Protein AF-A0A8T3MAC8-F1 (afdb_monomer_lite)

Sequence (203 aa):
RTYADIDFAAYRRDAAGIGRLLVERGYVDDREVYIRSEGARSIFDHPARQMHLDVFYDRLEFCHVIPLTGRLEADRPTIPIAELLLSKLQIVRINEKDVVDVVLLLLDHELGSGDADTVDVGRIARLCGEDWGLWRTLTQNLDKVRALAAGYPQLTAEQRAAVDVAATALKVRIDAEPKSMGWRMRDRVGDRRQWWTDVEEVR

Foldseek 3Di:
DQQLEDEAEDALVCVVVVVVVLVVVQWDWPVVVCVVVVNQWIWTARVVRNHIYIYGHQWDAAQDTGGCNVQPVQDPPGGFLQRVLLNLLSDQPHDPVSLVVNLCSLQQADDDPGRPRHNHLVSQLVVLLEAQLSLVSNLVVLVVSLVVLVVDPPDDPVSSVSSNVSSVVSNVSSVPRHHDPVNVVVVVCPPVDRRTDHGDPDD

Structure (mmCIF, N/CA/C/O backbone):
data_AF-A0A8T3MAC8-F1
#
_entry.id   AF-A0A8T3MAC8-F1
#
loop_
_atom_site.group_PDB
_atom_site.id
_atom_site.type_symbol
_atom_site.label_atom_id
_atom_site.label_alt_id
_atom_site.label_comp_id
_atom_site.label_asym_id
_atom_site.label_entity_id
_atom_site.label_seq_id
_atom_site.pdbx_PDB_ins_code
_atom_site.Cartn_x
_atom_site.Cartn_y
_atom_site.Cartn_z
_atom_site.occupancy
_atom_site.B_iso_or_equiv
_atom_site.auth_seq_id
_atom_site.auth_comp_id
_atom_site.auth_asym_id
_atom_site.auth_atom_id
_atom_site.pdbx_PDB_model_num
ATOM 1 N N . ARG A 1 1 ? 1.720 21.242 -12.527 1.00 44.19 1 ARG A N 1
ATOM 2 C CA . ARG A 1 1 ? 2.100 20.090 -11.679 1.00 44.19 1 ARG A CA 1
ATOM 3 C C . ARG A 1 1 ? 3.194 19.358 -12.439 1.00 44.19 1 ARG A C 1
ATOM 5 O O . ARG A 1 1 ? 2.954 19.030 -13.593 1.00 44.19 1 ARG A O 1
ATOM 12 N N . THR A 1 2 ? 4.390 19.231 -11.877 1.00 44.34 2 THR A N 1
ATOM 13 C CA . THR A 1 2 ? 5.487 18.478 -12.503 1.00 44.34 2 THR A CA 1
ATOM 14 C C . THR A 1 2 ? 5.326 17.035 -12.043 1.00 44.34 2 THR A C 1
ATOM 16 O O . THR A 1 2 ? 5.438 16.778 -10.849 1.00 44.34 2 THR A O 1
ATOM 19 N N . TYR A 1 3 ? 4.945 16.130 -12.942 1.00 56.03 3 TYR A N 1
ATOM 20 C CA . TYR A 1 3 ? 4.908 14.697 -12.648 1.00 56.03 3 TYR A CA 1
ATOM 21 C C . TYR A 1 3 ? 6.298 14.153 -12.979 1.00 56.03 3 TYR A C 1
ATOM 23 O O . TYR A 1 3 ? 6.599 13.948 -14.151 1.00 56.03 3 TYR A O 1
ATOM 31 N N . ALA A 1 4 ? 7.166 14.083 -11.968 1.00 70.06 4 ALA A N 1
ATOM 32 C CA . ALA A 1 4 ? 8.533 13.588 -12.131 1.00 70.06 4 ALA A CA 1
ATOM 33 C C . ALA A 1 4 ? 8.564 12.052 -12.162 1.00 70.06 4 ALA A C 1
ATOM 35 O O . ALA A 1 4 ? 9.235 11.494 -13.022 1.00 70.06 4 ALA A O 1
ATOM 36 N N . ASP A 1 5 ? 7.738 11.414 -11.327 1.00 87.25 5 ASP A N 1
ATOM 37 C CA . ASP A 1 5 ? 7.667 9.961 -11.170 1.00 87.25 5 ASP A CA 1
ATOM 38 C C . ASP A 1 5 ? 6.259 9.449 -11.503 1.00 87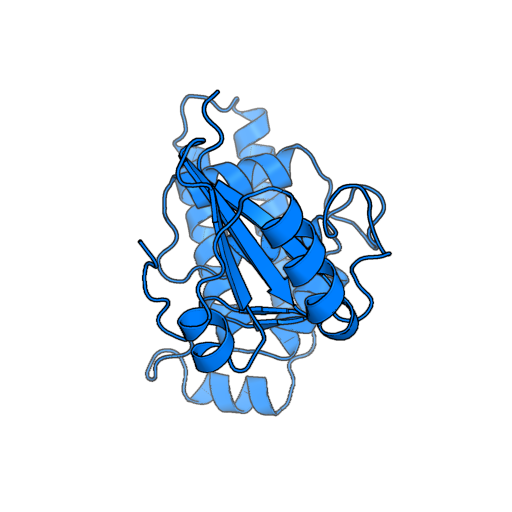.25 5 ASP A C 1
ATOM 40 O O . ASP A 1 5 ? 5.255 10.064 -11.117 1.00 87.25 5 ASP A O 1
ATOM 44 N N . ILE A 1 6 ? 6.180 8.344 -12.244 1.00 91.06 6 ILE A N 1
ATOM 45 C CA . ILE A 1 6 ? 4.928 7.653 -12.568 1.00 91.06 6 ILE A CA 1
ATOM 46 C C . ILE A 1 6 ? 5.104 6.160 -12.304 1.00 91.06 6 ILE A C 1
ATOM 48 O O . ILE A 1 6 ? 5.938 5.507 -12.929 1.00 91.06 6 ILE A O 1
ATOM 52 N N . ASP A 1 7 ? 4.247 5.618 -11.448 1.00 92.88 7 ASP A N 1
ATOM 53 C CA . ASP A 1 7 ? 4.200 4.193 -11.147 1.00 92.88 7 ASP A CA 1
ATOM 54 C C . ASP A 1 7 ? 3.154 3.479 -12.013 1.00 92.88 7 ASP A C 1
ATOM 56 O O . ASP A 1 7 ? 1.988 3.880 -12.094 1.00 92.88 7 ASP A O 1
ATOM 60 N N . PHE A 1 8 ? 3.559 2.377 -12.633 1.00 95.56 8 PHE A N 1
ATOM 61 C CA . PHE A 1 8 ? 2.702 1.455 -13.362 1.00 95.56 8 PHE A CA 1
ATOM 62 C C . PHE A 1 8 ? 2.681 0.091 -12.681 1.00 95.56 8 PHE A C 1
ATOM 64 O O . PHE A 1 8 ? 3.679 -0.377 -12.140 1.00 95.56 8 PHE A O 1
ATOM 71 N N . ALA A 1 9 ? 1.545 -0.591 -12.791 1.00 96.69 9 ALA A N 1
ATOM 72 C CA . ALA A 1 9 ? 1.425 -2.002 -12.464 1.00 96.69 9 ALA A CA 1
ATOM 73 C C . ALA A 1 9 ? 1.122 -2.797 -13.737 1.00 96.69 9 ALA A C 1
ATOM 75 O O . ALA A 1 9 ? 0.270 -2.406 -14.537 1.00 96.69 9 ALA A O 1
ATOM 76 N N . ALA A 1 10 ? 1.815 -3.914 -13.925 1.00 97.06 10 ALA A N 1
ATOM 77 C CA . ALA A 1 10 ? 1.653 -4.787 -15.079 1.00 97.06 10 ALA A CA 1
ATOM 78 C C . ALA A 1 10 ? 1.829 -6.257 -14.689 1.00 97.06 10 ALA A C 1
ATOM 80 O O . ALA A 1 10 ? 2.262 -6.583 -13.583 1.00 97.06 10 ALA A O 1
ATOM 81 N N . TYR A 1 11 ? 1.512 -7.169 -15.606 1.00 97.50 11 TYR A N 1
ATOM 82 C CA . TYR A 1 11 ? 1.914 -8.559 -15.440 1.00 97.50 11 TYR A CA 1
ATOM 83 C C . TYR A 1 11 ? 3.312 -8.783 -15.987 1.00 97.50 11 TYR A C 1
ATOM 85 O O . TYR A 1 11 ? 3.687 -8.236 -17.026 1.00 97.50 11 TYR A O 1
ATOM 93 N N . ARG A 1 12 ? 4.071 -9.675 -15.350 1.00 96.56 12 ARG A N 1
ATOM 94 C CA . ARG A 1 12 ? 5.432 -9.996 -15.803 1.00 96.56 12 ARG A CA 1
ATOM 95 C C . ARG A 1 12 ? 5.473 -10.558 -17.222 1.00 96.56 12 ARG A C 1
ATOM 97 O O . ARG A 1 12 ? 6.432 -10.324 -17.953 1.00 96.56 12 ARG A O 1
ATOM 104 N N . ARG A 1 13 ? 4.412 -11.255 -17.646 1.00 96.44 13 ARG A N 1
ATOM 105 C CA . ARG A 1 13 ? 4.257 -11.744 -19.031 1.00 96.44 13 ARG A CA 1
ATOM 106 C C . ARG A 1 13 ? 4.293 -10.617 -20.074 1.00 96.44 13 ARG A C 1
ATOM 108 O O . ARG A 1 13 ? 4.678 -10.872 -21.212 1.00 96.44 13 ARG A O 1
ATOM 115 N N . ASP A 1 14 ? 3.953 -9.391 -19.678 1.00 96.75 14 ASP A N 1
ATOM 116 C CA . ASP A 1 14 ? 3.896 -8.218 -20.552 1.00 96.75 14 ASP A CA 1
ATOM 117 C C . ASP A 1 14 ? 5.195 -7.388 -20.524 1.00 96.75 14 ASP A C 1
ATOM 119 O O . ASP A 1 14 ? 5.378 -6.508 -21.368 1.00 96.75 14 ASP A O 1
ATOM 123 N N . ALA A 1 15 ? 6.141 -7.699 -19.625 1.00 96.12 15 ALA A N 1
ATOM 124 C CA . ALA A 1 15 ? 7.371 -6.927 -19.407 1.00 96.12 15 ALA A CA 1
ATOM 125 C C . ALA A 1 15 ? 8.189 -6.716 -20.693 1.00 96.12 15 ALA A C 1
ATOM 127 O O . ALA A 1 15 ? 8.633 -5.609 -20.988 1.00 96.12 15 ALA A O 1
ATOM 128 N N . ALA A 1 16 ? 8.330 -7.755 -21.524 1.00 95.56 16 ALA A N 1
ATOM 129 C CA . ALA A 1 16 ? 9.057 -7.646 -22.789 1.00 95.56 16 ALA A CA 1
ATOM 130 C C . ALA A 1 16 ? 8.366 -6.706 -23.797 1.00 95.56 16 ALA A C 1
ATOM 132 O O . ALA A 1 16 ? 9.038 -6.057 -24.598 1.00 95.56 16 ALA A O 1
ATOM 133 N N . GLY A 1 17 ? 7.031 -6.653 -23.791 1.00 97.88 17 GLY A N 1
ATOM 134 C CA . GLY A 1 1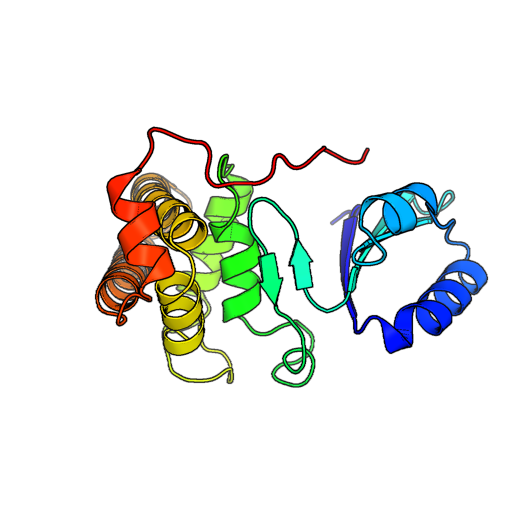7 ? 6.256 -5.740 -24.633 1.00 97.88 17 GLY A CA 1
ATOM 135 C C . GLY A 1 17 ? 6.359 -4.297 -24.150 1.00 97.88 17 GLY A C 1
ATOM 136 O O . GLY A 1 17 ? 6.620 -3.405 -24.956 1.00 97.88 17 GLY A O 1
ATOM 137 N N . ILE A 1 18 ? 6.230 -4.093 -22.837 1.00 97.19 18 ILE A N 1
ATOM 138 C CA . ILE A 1 18 ? 6.371 -2.788 -22.178 1.00 97.19 18 ILE A CA 1
ATOM 139 C C . ILE A 1 18 ? 7.768 -2.213 -22.415 1.00 97.19 18 ILE A C 1
ATOM 141 O O . ILE A 1 18 ? 7.886 -1.078 -22.869 1.00 97.19 18 ILE A O 1
ATOM 145 N N . GLY A 1 19 ? 8.819 -3.013 -22.210 1.00 96.31 19 GLY A N 1
ATOM 146 C CA . GLY A 1 19 ? 10.197 -2.581 -22.441 1.00 96.31 19 GLY A CA 1
ATOM 147 C C . GLY A 1 19 ? 10.438 -2.118 -23.880 1.00 96.31 19 GLY A C 1
ATOM 148 O O . GLY A 1 19 ? 10.998 -1.045 -24.091 1.00 96.31 19 GLY A O 1
ATOM 149 N N . ARG A 1 20 ? 9.949 -2.864 -24.885 1.00 97.25 20 ARG A N 1
ATOM 150 C CA . ARG A 1 20 ? 10.038 -2.432 -26.294 1.00 97.25 20 ARG A CA 1
ATOM 151 C C . ARG A 1 20 ? 9.305 -1.114 -26.535 1.00 97.25 20 ARG A C 1
ATOM 153 O O . ARG A 1 20 ? 9.886 -0.206 -27.122 1.00 97.25 20 ARG A O 1
ATOM 160 N N . LEU A 1 21 ? 8.067 -0.999 -26.051 1.00 97.62 21 LEU A N 1
ATOM 161 C CA . LEU A 1 21 ? 7.257 0.208 -26.209 1.00 97.62 21 LEU A CA 1
ATOM 162 C C . LEU A 1 21 ? 7.946 1.436 -25.601 1.00 97.62 21 LEU A C 1
ATOM 164 O O . LEU A 1 21 ? 8.012 2.479 -26.244 1.00 97.62 21 LEU A O 1
ATOM 168 N N . LEU A 1 22 ? 8.451 1.336 -24.371 1.00 96.38 22 LEU A N 1
ATOM 169 C CA . LEU A 1 22 ? 9.071 2.469 -23.683 1.00 96.38 22 LEU A CA 1
ATOM 170 C C . LEU A 1 22 ? 10.388 2.886 -24.352 1.00 96.38 22 LEU A C 1
ATOM 172 O O . LEU A 1 22 ? 10.600 4.081 -24.574 1.00 96.38 22 LEU A O 1
ATOM 176 N N . VAL A 1 23 ? 11.212 1.927 -24.783 1.00 95.56 23 VAL A N 1
ATOM 177 C CA . VAL A 1 23 ? 12.441 2.210 -25.546 1.00 95.56 23 VAL A CA 1
ATOM 178 C C . VAL A 1 23 ? 12.130 2.908 -26.874 1.00 95.56 23 VAL A C 1
ATOM 180 O O . VAL A 1 23 ? 12.751 3.922 -27.191 1.00 95.56 23 VAL A O 1
ATOM 183 N N . GLU A 1 24 ? 11.121 2.452 -27.624 1.00 96.94 24 GLU A N 1
ATOM 184 C CA . GLU A 1 24 ? 10.660 3.124 -28.855 1.00 96.94 24 GLU A CA 1
ATOM 185 C C . GLU A 1 24 ? 10.192 4.568 -28.606 1.00 96.94 24 GLU A C 1
ATOM 187 O O . GLU A 1 24 ? 10.240 5.412 -29.503 1.00 96.94 24 GLU A O 1
ATOM 192 N N . ARG A 1 25 ? 9.749 4.879 -27.383 1.00 95.38 25 ARG A N 1
ATOM 193 C CA . ARG A 1 25 ? 9.314 6.220 -26.962 1.00 95.38 25 ARG A CA 1
ATOM 194 C C . ARG A 1 25 ? 10.428 7.080 -26.365 1.00 95.38 25 ARG A C 1
ATOM 196 O O . ARG A 1 25 ? 10.136 8.211 -25.964 1.00 95.38 25 ARG A O 1
ATOM 203 N N . GLY A 1 26 ? 11.667 6.588 -26.362 1.00 95.25 26 GLY A N 1
ATOM 204 C CA . GLY A 1 26 ? 12.857 7.324 -25.932 1.00 95.25 26 GLY A CA 1
ATOM 205 C C . GLY A 1 26 ? 13.221 7.157 -24.457 1.00 95.25 26 GLY A C 1
ATOM 206 O O . GLY A 1 26 ? 14.045 7.927 -23.965 1.00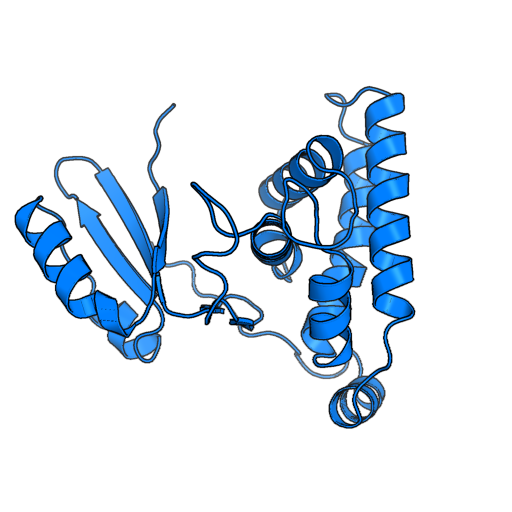 95.25 26 GLY A O 1
ATOM 207 N N . TYR A 1 27 ? 12.620 6.192 -23.755 1.00 96.06 27 TYR A N 1
ATOM 208 C CA . TYR A 1 27 ? 13.037 5.839 -22.399 1.00 96.06 27 TYR A CA 1
ATOM 209 C C . TYR A 1 27 ? 14.259 4.912 -22.405 1.00 96.06 27 TYR A C 1
ATOM 211 O O . TYR A 1 27 ? 14.447 4.106 -23.320 1.00 96.06 27 TYR A O 1
ATOM 219 N N . VAL A 1 28 ? 15.068 5.011 -21.355 1.00 95.31 28 VAL A N 1
ATOM 220 C CA . VAL A 1 28 ? 16.238 4.171 -21.094 1.00 95.31 28 VAL A CA 1
ATOM 221 C C . VAL A 1 28 ? 15.917 3.251 -19.922 1.00 95.31 28 VAL A C 1
ATOM 223 O O . VAL A 1 28 ? 15.518 3.723 -18.869 1.00 95.31 28 VAL A O 1
ATOM 226 N N . ASP A 1 29 ? 16.068 1.947 -20.138 1.00 93.62 29 ASP A N 1
ATOM 227 C CA . ASP A 1 29 ? 15.813 0.888 -19.153 1.00 93.62 29 ASP A CA 1
ATOM 228 C C . ASP A 1 29 ? 17.004 0.717 -18.200 1.00 93.62 29 ASP A C 1
ATOM 230 O O . ASP A 1 29 ? 18.121 0.430 -18.654 1.00 93.62 29 ASP A O 1
ATOM 234 N N . ASP A 1 30 ? 16.758 0.831 -16.896 1.00 92.12 30 ASP A N 1
ATOM 235 C CA . ASP A 1 30 ? 17.697 0.390 -15.869 1.00 92.12 30 ASP A CA 1
ATOM 236 C C . ASP A 1 30 ? 17.558 -1.123 -15.634 1.00 92.12 30 ASP A C 1
ATOM 238 O O . ASP A 1 30 ? 16.819 -1.627 -14.778 1.00 92.12 30 ASP A O 1
ATOM 242 N N . ARG A 1 31 ? 18.345 -1.871 -16.409 1.00 90.00 31 ARG A N 1
ATOM 243 C CA . ARG A 1 31 ? 18.373 -3.336 -16.350 1.00 90.00 31 ARG A CA 1
ATOM 244 C C . ARG A 1 31 ? 18.864 -3.883 -15.014 1.00 90.00 31 ARG A C 1
ATOM 246 O O . ARG A 1 31 ? 18.555 -5.036 -14.703 1.00 90.00 31 ARG A O 1
ATOM 253 N N . GLU A 1 32 ? 19.648 -3.122 -14.251 1.00 90.12 32 GLU A N 1
ATOM 254 C CA . GLU A 1 32 ? 20.164 -3.591 -12.966 1.00 90.12 32 GLU A CA 1
ATOM 255 C C . GLU A 1 32 ? 19.014 -3.771 -11.974 1.00 90.12 32 GLU A C 1
ATOM 257 O O . GLU A 1 32 ? 18.933 -4.806 -11.308 1.00 90.12 32 GLU A O 1
ATOM 262 N N . VAL A 1 33 ? 18.065 -2.833 -11.957 1.00 87.62 33 VAL A N 1
ATOM 263 C CA . VAL A 1 33 ? 16.867 -2.898 -11.108 1.00 87.62 33 VAL A CA 1
ATOM 264 C C . VAL A 1 33 ? 16.009 -4.117 -11.446 1.00 87.62 33 VAL A C 1
ATOM 266 O O . VAL A 1 33 ? 15.570 -4.832 -10.539 1.00 87.62 33 VAL A O 1
ATOM 269 N N . TYR A 1 34 ? 15.829 -4.430 -12.732 1.00 89.44 34 TYR A N 1
ATOM 270 C CA . TYR A 1 34 ? 15.100 -5.634 -13.143 1.00 89.44 34 TYR A CA 1
ATOM 271 C C . TYR A 1 34 ? 15.775 -6.921 -12.664 1.00 89.44 34 TYR A C 1
ATOM 273 O O . TYR A 1 34 ? 15.099 -7.845 -12.216 1.00 89.44 34 TYR A O 1
ATOM 281 N N . ILE A 1 35 ? 17.105 -6.993 -12.704 1.00 88.94 35 ILE A N 1
ATOM 282 C CA . ILE A 1 35 ? 17.840 -8.172 -12.231 1.00 88.94 35 ILE A CA 1
ATOM 283 C C . ILE A 1 35 ? 17.779 -8.273 -10.701 1.00 88.94 35 ILE A C 1
ATOM 285 O O . ILE A 1 35 ? 17.447 -9.337 -10.179 1.00 88.94 35 ILE A O 1
ATOM 289 N N . ARG A 1 36 ? 18.059 -7.176 -9.984 1.00 88.12 36 ARG A N 1
ATOM 290 C CA . ARG A 1 36 ? 18.078 -7.130 -8.511 1.00 88.12 36 ARG A CA 1
ATOM 291 C C . ARG A 1 36 ? 16.711 -7.411 -7.890 1.00 88.12 36 ARG A C 1
ATOM 293 O O . ARG A 1 36 ? 16.653 -8.020 -6.830 1.00 88.12 36 ARG A O 1
ATOM 300 N N . SER A 1 37 ? 15.631 -6.999 -8.552 1.00 87.31 37 SER A N 1
ATOM 301 C CA . SER A 1 37 ? 14.250 -7.283 -8.134 1.00 87.31 37 SER A CA 1
ATOM 302 C C . SER A 1 37 ? 13.750 -8.666 -8.566 1.00 87.31 37 SER A C 1
ATOM 304 O O . SER A 1 37 ? 12.560 -8.960 -8.452 1.00 87.31 37 SER A O 1
ATOM 306 N N . GLU A 1 38 ? 14.621 -9.506 -9.136 1.00 91.50 38 GLU A N 1
ATOM 307 C CA . GLU A 1 38 ? 14.262 -10.810 -9.701 1.00 91.50 38 GLU A CA 1
ATOM 308 C C . GLU A 1 38 ? 13.106 -10.713 -10.713 1.00 91.50 38 GLU A C 1
ATOM 310 O O . GLU A 1 38 ? 12.248 -11.597 -10.817 1.00 91.50 38 GLU A O 1
ATOM 315 N N . GLY A 1 39 ? 13.099 -9.619 -11.477 1.00 91.50 39 GLY A N 1
ATOM 316 C CA . GLY A 1 39 ? 12.132 -9.231 -12.498 1.00 91.50 39 GLY A CA 1
ATOM 317 C C . GLY A 1 39 ? 10.762 -8.804 -11.986 1.00 91.50 39 GLY A C 1
ATOM 318 O O . GLY A 1 39 ? 9.782 -8.952 -12.716 1.00 91.50 39 GLY A O 1
ATOM 319 N N . ALA A 1 40 ? 10.688 -8.312 -10.751 1.00 93.19 40 ALA A N 1
ATOM 320 C CA . ALA A 1 40 ? 9.478 -7.746 -10.159 1.00 93.19 40 ALA A CA 1
ATOM 321 C C . ALA A 1 40 ? 9.320 -6.244 -10.404 1.00 93.19 40 ALA A C 1
ATOM 323 O O . ALA A 1 40 ? 8.223 -5.720 -10.236 1.00 93.19 40 ALA A O 1
ATOM 324 N N . ARG A 1 41 ? 10.391 -5.554 -10.804 1.00 94.94 41 ARG A N 1
ATOM 325 C CA . ARG A 1 41 ? 10.405 -4.103 -10.987 1.00 94.94 41 ARG A CA 1
ATOM 326 C C . ARG A 1 41 ? 11.283 -3.715 -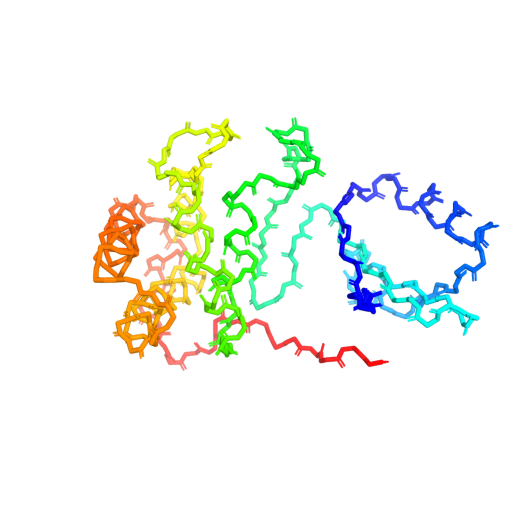12.172 1.00 94.94 41 ARG A C 1
ATOM 328 O O . ARG A 1 41 ? 12.387 -4.233 -12.296 1.00 94.94 41 ARG A O 1
ATOM 335 N N . SER A 1 42 ? 10.822 -2.810 -13.023 1.00 95.88 42 SER A N 1
ATOM 336 C CA . SER A 1 42 ? 11.652 -2.148 -14.039 1.00 95.88 42 SER A CA 1
ATOM 337 C C . SER A 1 42 ? 11.595 -0.647 -13.841 1.00 95.88 42 SER A C 1
ATOM 339 O O . SER A 1 42 ? 10.521 -0.116 -13.581 1.00 95.88 42 SER A O 1
ATOM 341 N N . ILE A 1 43 ? 12.722 0.024 -14.052 1.00 95.06 43 ILE A N 1
ATOM 342 C CA . ILE A 1 43 ? 12.799 1.481 -14.048 1.00 95.06 43 ILE A CA 1
ATOM 343 C C . ILE A 1 43 ? 13.155 1.970 -15.447 1.00 95.06 43 ILE A C 1
ATOM 345 O O . ILE A 1 43 ? 14.008 1.390 -16.121 1.00 95.06 43 ILE A O 1
ATOM 349 N N . PHE A 1 44 ? 12.480 3.030 -15.881 1.00 95.44 44 PHE A N 1
ATOM 350 C CA . PHE A 1 44 ? 12.686 3.649 -17.179 1.00 95.44 44 PHE A CA 1
ATOM 351 C C . PHE A 1 44 ? 12.774 5.168 -17.058 1.00 95.44 44 PHE A C 1
ATOM 353 O O . PHE A 1 44 ? 11.803 5.820 -16.679 1.00 95.44 44 PHE A O 1
ATOM 360 N N . ASP A 1 45 ? 13.882 5.749 -17.509 1.00 94.50 45 ASP A N 1
ATOM 361 C CA . ASP A 1 45 ? 14.099 7.196 -17.474 1.00 94.50 45 ASP A CA 1
ATOM 362 C C . ASP A 1 45 ? 14.060 7.811 -18.868 1.00 94.50 45 ASP A C 1
ATOM 364 O O . ASP A 1 45 ? 14.667 7.309 -19.817 1.00 94.50 45 ASP A O 1
ATOM 368 N N . HIS A 1 46 ? 13.375 8.943 -19.012 1.00 93.62 46 HIS A N 1
ATOM 369 C CA . HIS A 1 46 ? 13.390 9.718 -20.247 1.00 93.62 46 HIS A CA 1
ATOM 370 C C . HIS A 1 46 ? 14.347 10.915 -20.127 1.00 93.62 46 HIS A C 1
ATOM 372 O O . HIS A 1 46 ? 13.942 11.975 -19.630 1.00 93.62 46 HIS A O 1
ATOM 378 N N . PRO A 1 47 ? 15.571 10.848 -20.686 1.00 88.50 47 PRO A N 1
ATOM 379 C CA . PRO A 1 47 ? 16.623 11.837 -20.429 1.00 88.50 47 PRO A CA 1
ATOM 380 C C . PRO A 1 47 ? 16.233 13.264 -20.838 1.00 88.50 47 PRO A C 1
ATOM 382 O O . PRO A 1 47 ? 16.552 14.222 -20.142 1.00 88.50 47 PRO A O 1
ATOM 385 N N . ALA A 1 48 ? 15.490 13.426 -21.939 1.00 88.94 48 ALA A N 1
ATOM 386 C CA . ALA A 1 48 ? 15.076 14.752 -22.411 1.00 88.94 48 ALA A CA 1
ATOM 387 C C . ALA A 1 48 ? 13.835 15.329 -21.706 1.00 88.94 48 ALA A C 1
ATOM 389 O O . ALA A 1 48 ? 13.586 16.527 -21.808 1.00 88.94 48 ALA A O 1
ATOM 390 N N . ARG A 1 49 ? 13.024 14.494 -21.043 1.00 85.56 49 ARG A N 1
ATOM 391 C CA . ARG A 1 49 ? 11.763 14.918 -20.404 1.00 85.56 49 ARG A CA 1
ATOM 392 C C . ARG A 1 49 ? 11.862 14.949 -18.883 1.00 85.56 49 ARG A C 1
ATOM 394 O O . ARG A 1 49 ? 10.947 15.472 -18.263 1.00 85.56 49 ARG A O 1
ATOM 401 N N . GLN A 1 50 ? 12.951 14.416 -18.317 1.00 85.31 50 GLN A N 1
ATOM 402 C CA . GLN A 1 50 ? 13.134 14.259 -16.873 1.00 85.31 50 GLN A CA 1
ATOM 403 C C . GLN A 1 50 ? 11.934 13.538 -16.240 1.00 85.31 50 GLN A C 1
ATOM 405 O O . GLN A 1 50 ? 11.388 13.983 -15.236 1.00 85.31 50 GLN A O 1
ATOM 410 N N . MET A 1 51 ? 11.488 12.468 -16.905 1.00 89.94 51 MET A N 1
ATOM 411 C CA . MET A 1 51 ? 10.409 11.605 -16.435 1.00 89.94 51 MET A CA 1
ATOM 412 C C . MET A 1 51 ? 10.991 10.257 -16.050 1.00 89.94 51 MET A C 1
ATOM 414 O O . MET A 1 51 ? 11.666 9.641 -16.877 1.00 89.94 51 MET A O 1
ATOM 418 N N . HIS A 1 52 ? 10.667 9.818 -14.848 1.00 92.12 52 HIS A N 1
ATOM 419 C CA . HIS A 1 52 ? 11.011 8.525 -14.291 1.00 92.12 52 HIS A CA 1
ATOM 420 C C . HIS A 1 52 ? 9.753 7.658 -14.253 1.00 92.12 52 HIS A C 1
ATOM 422 O O . HIS A 1 52 ? 8.689 8.104 -13.809 1.00 92.12 52 HIS A O 1
ATOM 428 N N . LEU A 1 53 ? 9.846 6.436 -14.769 1.00 94.81 53 LEU A N 1
ATOM 429 C CA . LEU A 1 53 ? 8.768 5.459 -14.709 1.00 94.81 53 LEU A CA 1
ATOM 430 C C . LEU A 1 53 ? 9.219 4.247 -13.923 1.00 94.81 53 LEU A C 1
ATOM 432 O O . LEU A 1 53 ? 10.252 3.655 -14.231 1.00 94.81 53 LEU A O 1
ATOM 436 N N . ASP A 1 54 ? 8.369 3.826 -13.007 1.00 94.44 54 ASP A N 1
ATOM 437 C CA . ASP A 1 54 ? 8.514 2.575 -12.293 1.00 94.44 54 ASP A CA 1
ATOM 438 C C . ASP A 1 54 ? 7.431 1.606 -12.753 1.00 94.44 54 ASP A C 1
ATOM 440 O O . ASP A 1 54 ? 6.265 1.977 -12.882 1.00 94.44 54 ASP A O 1
ATOM 444 N N . VAL A 1 55 ? 7.796 0.364 -13.050 1.00 96.62 55 VAL A N 1
ATOM 445 C CA . VAL A 1 55 ? 6.851 -0.670 -13.476 1.00 96.62 55 VAL A CA 1
ATOM 446 C C . VAL A 1 55 ? 6.965 -1.857 -12.537 1.00 96.62 55 VAL A C 1
ATOM 448 O O . VAL A 1 55 ? 7.935 -2.612 -12.591 1.00 96.62 55 VAL A O 1
ATOM 451 N N . PHE A 1 56 ? 5.936 -2.050 -11.719 1.00 96.88 56 PHE A N 1
ATOM 452 C CA . PHE A 1 56 ? 5.797 -3.174 -10.802 1.00 96.88 56 PHE A CA 1
ATOM 453 C C . PHE A 1 56 ? 5.086 -4.341 -11.489 1.00 96.88 56 PHE A C 1
ATOM 455 O O . PHE A 1 56 ? 3.980 -4.192 -12.018 1.00 96.88 56 PHE A O 1
ATOM 462 N N . TYR A 1 57 ? 5.704 -5.520 -11.463 1.00 97.62 57 TYR A N 1
ATOM 463 C CA . TYR A 1 57 ? 5.179 -6.724 -12.094 1.00 97.62 57 TYR A CA 1
ATOM 464 C C . TYR A 1 57 ? 4.619 -7.705 -11.071 1.00 97.62 57 TYR A C 1
ATOM 466 O O . TYR A 1 57 ? 5.327 -8.152 -10.170 1.00 97.62 57 TYR A O 1
ATOM 474 N N . ASP A 1 58 ? 3.356 -8.095 -11.252 1.00 97.75 58 ASP A N 1
ATOM 475 C CA . ASP A 1 58 ? 2.624 -9.111 -10.474 1.00 97.75 58 ASP A CA 1
ATOM 476 C C . ASP A 1 58 ? 2.449 -8.826 -8.966 1.00 97.75 58 ASP A C 1
ATOM 478 O O . ASP A 1 58 ? 1.620 -9.483 -8.324 1.00 97.75 58 ASP A O 1
ATOM 482 N N . ARG A 1 59 ? 3.196 -7.880 -8.387 1.00 97.00 59 ARG A N 1
ATOM 483 C CA . ARG A 1 59 ? 3.187 -7.505 -6.967 1.00 97.00 59 ARG A CA 1
ATOM 484 C C . ARG A 1 59 ? 3.769 -6.106 -6.748 1.00 97.00 59 ARG A C 1
ATOM 486 O O . ARG A 1 59 ? 4.637 -5.680 -7.500 1.00 97.00 59 ARG A O 1
ATOM 493 N N . LEU A 1 60 ? 3.335 -5.437 -5.683 1.00 95.69 60 LEU A N 1
ATOM 494 C CA . LEU A 1 60 ? 4.059 -4.307 -5.097 1.00 95.69 60 LEU A CA 1
ATOM 495 C C . LEU A 1 60 ? 5.037 -4.863 -4.067 1.00 95.69 60 LEU A C 1
ATOM 497 O O . LEU A 1 60 ? 4.616 -5.578 -3.157 1.00 95.69 60 LEU A O 1
ATOM 501 N N . GLU A 1 61 ? 6.319 -4.554 -4.210 1.00 91.56 61 GLU A N 1
ATOM 502 C CA . GLU A 1 61 ? 7.374 -5.046 -3.325 1.00 91.56 61 GLU A CA 1
ATOM 503 C C . GLU A 1 61 ? 8.136 -3.860 -2.734 1.00 91.56 61 GLU A C 1
ATOM 505 O O . GLU A 1 61 ? 9.041 -3.302 -3.352 1.00 91.56 61 GLU A O 1
ATOM 510 N N . PHE A 1 62 ? 7.712 -3.463 -1.533 1.00 91.94 62 PHE A N 1
ATOM 511 C CA . PHE A 1 62 ? 8.352 -2.427 -0.726 1.00 91.94 62 PHE A CA 1
ATOM 512 C C . PHE A 1 62 ? 8.835 -3.055 0.591 1.00 91.94 62 PHE A C 1
ATOM 514 O O . PHE A 1 62 ? 9.564 -4.043 0.588 1.00 91.94 62 PHE A O 1
ATOM 521 N N . CYS A 1 63 ? 8.413 -2.513 1.739 1.00 95.88 63 CYS A N 1
ATOM 522 C CA . CYS A 1 63 ? 8.667 -3.130 3.039 1.00 95.88 63 CYS A CA 1
ATOM 523 C C . CYS A 1 63 ? 7.975 -4.490 3.195 1.00 95.88 63 CYS A C 1
ATOM 525 O O . CYS A 1 63 ? 8.464 -5.328 3.955 1.00 95.88 63 CYS A O 1
ATOM 527 N N . HIS A 1 64 ? 6.857 -4.679 2.491 1.00 97.12 64 HIS A N 1
ATOM 528 C CA . HIS A 1 64 ? 6.076 -5.908 2.422 1.00 97.12 64 HIS A CA 1
ATOM 529 C C . HIS A 1 64 ? 5.771 -6.240 0.959 1.00 97.12 64 HIS A C 1
ATOM 531 O O . HIS A 1 64 ? 6.033 -5.444 0.057 1.00 97.12 64 HIS A O 1
ATOM 537 N N . VAL A 1 65 ? 5.216 -7.427 0.717 1.00 96.44 65 VAL A N 1
ATOM 538 C CA . VAL A 1 65 ? 4.791 -7.847 -0.622 1.00 96.44 65 VAL A CA 1
ATOM 539 C C . VAL A 1 65 ? 3.271 -7.834 -0.703 1.00 96.44 65 VAL A C 1
ATOM 541 O O . VAL A 1 65 ? 2.598 -8.572 0.016 1.00 96.44 65 VAL A O 1
ATOM 544 N N . ILE A 1 66 ? 2.724 -7.035 -1.617 1.00 98.06 66 ILE A N 1
ATOM 545 C CA . ILE A 1 66 ? 1.289 -6.996 -1.915 1.00 98.06 66 ILE A CA 1
ATOM 546 C C . ILE A 1 66 ? 1.057 -7.635 -3.285 1.00 98.06 66 ILE A C 1
ATOM 548 O O . ILE A 1 66 ? 1.457 -7.060 -4.298 1.00 98.06 66 ILE A O 1
ATOM 552 N N . PRO A 1 67 ? 0.423 -8.817 -3.361 1.00 97.69 67 PRO A N 1
ATOM 553 C CA . PRO A 1 67 ? 0.242 -9.500 -4.633 1.00 97.69 67 PRO A CA 1
ATOM 554 C C . PRO A 1 67 ? -0.820 -8.806 -5.497 1.00 97.69 67 PRO A C 1
ATOM 556 O O . PRO A 1 67 ? -1.926 -8.532 -5.028 1.00 97.69 67 PRO A O 1
ATOM 559 N N . LEU A 1 68 ? -0.488 -8.593 -6.772 1.00 97.81 68 LEU A N 1
ATOM 560 C CA . LEU A 1 68 ? -1.345 -8.010 -7.815 1.00 97.81 68 LEU A CA 1
ATOM 561 C C . LEU A 1 68 ? -1.766 -9.028 -8.891 1.00 97.81 68 LEU A C 1
ATOM 563 O O . LEU A 1 68 ? -2.501 -8.697 -9.824 1.00 97.81 68 LEU A O 1
ATOM 567 N N . THR A 1 69 ? -1.318 -10.283 -8.790 1.00 96.06 69 THR A N 1
ATOM 568 C CA . THR A 1 69 ? -1.708 -11.340 -9.736 1.00 96.06 69 THR A CA 1
ATOM 569 C C . THR A 1 69 ? -3.233 -11.499 -9.760 1.00 96.06 69 THR A C 1
ATOM 571 O O . THR A 1 69 ? -3.845 -11.738 -8.722 1.00 96.06 69 THR A O 1
ATOM 574 N N . GLY A 1 70 ? -3.851 -11.344 -10.938 1.00 95.81 70 GLY A N 1
ATOM 575 C CA . GLY A 1 70 ? -5.313 -11.356 -11.109 1.00 95.81 70 GLY A CA 1
ATOM 576 C C . GLY A 1 70 ? -6.064 -10.155 -10.513 1.00 95.81 70 GLY A C 1
ATOM 577 O O . GLY A 1 70 ? -7.274 -10.239 -10.318 1.00 95.81 70 GLY A O 1
ATOM 578 N N . ARG A 1 71 ? -5.363 -9.067 -10.161 1.00 96.81 71 ARG A N 1
ATOM 579 C CA . ARG A 1 71 ? -5.962 -7.847 -9.589 1.00 96.81 71 ARG A CA 1
ATOM 580 C C . ARG A 1 71 ? -5.997 -6.660 -10.548 1.00 96.81 71 ARG A C 1
ATOM 582 O O . ARG A 1 71 ? -6.727 -5.718 -10.274 1.00 96.81 71 ARG A O 1
ATOM 589 N N . LEU A 1 72 ? -5.242 -6.684 -11.648 1.00 95.69 72 LEU A N 1
ATOM 590 C CA . LEU A 1 72 ? -5.146 -5.535 -12.557 1.00 95.69 72 LEU A CA 1
ATOM 591 C C . LEU A 1 72 ? -6.428 -5.320 -13.373 1.00 95.69 72 LEU A C 1
ATOM 593 O O . LEU A 1 72 ? -6.650 -4.224 -13.868 1.00 95.69 72 LEU A O 1
ATOM 597 N N . GLU A 1 73 ? -7.277 -6.341 -13.502 1.00 95.12 73 GLU A N 1
ATOM 598 C CA . GLU A 1 73 ? -8.585 -6.239 -14.158 1.00 95.12 73 GLU A CA 1
ATOM 599 C C . GLU A 1 73 ? -9.724 -5.882 -13.194 1.00 95.12 73 GLU A C 1
ATOM 601 O O . GLU A 1 73 ? -10.856 -5.684 -13.638 1.00 95.12 73 GLU A O 1
ATOM 606 N N . ALA A 1 74 ? -9.456 -5.844 -11.885 1.00 95.06 74 ALA A N 1
ATOM 607 C CA . ALA A 1 74 ? -10.489 -5.634 -10.876 1.00 95.06 74 ALA A CA 1
ATOM 608 C C . ALA A 1 74 ? -10.946 -4.169 -10.777 1.00 95.06 74 ALA A C 1
ATOM 610 O O . ALA A 1 74 ? -12.059 -3.925 -10.319 1.00 95.06 74 ALA A O 1
ATOM 611 N N . ASP A 1 75 ? -10.130 -3.220 -11.244 1.00 94.19 75 ASP A N 1
ATOM 612 C CA . ASP A 1 75 ? -10.462 -1.795 -11.281 1.00 94.19 75 ASP A CA 1
ATOM 613 C C . ASP A 1 75 ? -9.782 -1.092 -12.475 1.00 94.19 75 ASP A C 1
ATOM 615 O O . ASP A 1 75 ? -8.906 -1.657 -13.135 1.00 94.19 75 ASP A O 1
ATOM 619 N N . ARG A 1 76 ? -10.236 0.120 -12.815 1.00 91.88 76 ARG A N 1
ATOM 620 C CA . ARG A 1 76 ? -9.684 0.973 -13.875 1.00 91.88 76 ARG A CA 1
ATOM 621 C C . ARG A 1 76 ? -9.986 2.459 -13.614 1.00 91.88 76 ARG A C 1
ATOM 623 O O . ARG A 1 76 ? -11.118 2.796 -13.280 1.00 91.88 76 ARG A O 1
ATOM 630 N N . PRO A 1 77 ? -9.046 3.380 -13.906 1.00 90.44 77 PRO A N 1
ATOM 631 C CA . PRO A 1 77 ? -7.776 3.163 -14.608 1.00 90.44 77 PRO A CA 1
ATOM 632 C C . PRO A 1 77 ? -6.595 2.772 -13.701 1.00 90.44 77 PRO A C 1
ATOM 634 O O . PRO A 1 77 ? -5.480 2.654 -14.203 1.00 90.44 77 PRO A O 1
ATOM 637 N N . THR A 1 78 ? -6.804 2.608 -12.396 1.00 93.06 78 THR A N 1
ATOM 638 C CA . THR A 1 78 ? -5.757 2.262 -11.422 1.00 93.06 78 THR A CA 1
ATOM 639 C C . THR A 1 78 ? -5.861 0.803 -10.978 1.00 93.06 78 THR A C 1
ATOM 641 O O . THR A 1 78 ? -6.832 0.122 -11.296 1.00 93.06 78 THR A O 1
ATOM 644 N N . ILE A 1 79 ? -4.878 0.325 -10.202 1.00 96.38 79 ILE A N 1
ATOM 645 C CA . ILE A 1 79 ? -5.093 -0.864 -9.361 1.00 96.38 79 ILE A CA 1
ATOM 646 C C . ILE A 1 79 ? -6.224 -0.580 -8.352 1.00 96.38 79 ILE A C 1
ATOM 648 O O . ILE A 1 79 ? -6.486 0.598 -8.075 1.00 96.38 79 ILE A O 1
ATOM 652 N N . PRO A 1 80 ? -6.866 -1.612 -7.776 1.00 97.88 80 PRO A N 1
ATOM 653 C CA . PRO A 1 80 ? -7.979 -1.395 -6.861 1.00 97.88 80 PRO A CA 1
ATOM 654 C C . PRO A 1 80 ? -7.579 -0.583 -5.627 1.00 97.88 80 PRO A C 1
ATOM 656 O O . PRO A 1 80 ? -6.439 -0.652 -5.150 1.00 97.88 80 PRO A O 1
ATOM 659 N N . ILE A 1 81 ? -8.540 0.161 -5.078 1.00 98.12 81 ILE A N 1
ATOM 660 C CA . ILE A 1 81 ? -8.321 1.099 -3.965 1.00 98.12 81 ILE A CA 1
ATOM 661 C C . ILE A 1 81 ? -7.710 0.409 -2.734 1.00 98.12 81 ILE A C 1
ATOM 663 O O . ILE A 1 81 ? -6.866 0.990 -2.051 1.00 98.12 81 ILE A O 1
ATOM 667 N N . ALA A 1 82 ? -8.067 -0.852 -2.468 1.00 98.38 82 ALA A N 1
ATOM 668 C CA . ALA A 1 82 ? -7.466 -1.631 -1.386 1.00 98.38 82 ALA A CA 1
ATOM 669 C C . ALA A 1 82 ? -5.945 -1.791 -1.563 1.00 98.38 82 ALA A C 1
ATOM 671 O O . ALA A 1 82 ? -5.182 -1.571 -0.622 1.00 98.38 82 ALA A O 1
ATOM 672 N N . GLU A 1 83 ? -5.486 -2.140 -2.764 1.00 98.31 83 GLU A N 1
ATOM 673 C CA . GLU A 1 83 ? -4.067 -2.264 -3.084 1.00 98.31 83 GLU A CA 1
ATOM 674 C C . GLU A 1 83 ? -3.341 -0.903 -3.118 1.00 98.31 83 GLU A C 1
ATOM 676 O O . GLU A 1 83 ? -2.201 -0.823 -2.650 1.00 98.31 83 GLU A O 1
ATOM 681 N N . LEU A 1 84 ? -3.999 0.179 -3.560 1.00 97.44 84 LEU A N 1
ATOM 682 C CA . LEU A 1 84 ? -3.465 1.546 -3.425 1.00 97.44 84 LEU A CA 1
ATOM 683 C C . LEU A 1 84 ? -3.258 1.924 -1.956 1.00 97.44 84 LEU A C 1
ATOM 685 O O . LEU A 1 84 ? -2.184 2.398 -1.584 1.00 97.44 84 LEU A O 1
ATOM 689 N N . LEU A 1 85 ? -4.242 1.660 -1.098 1.00 98.50 85 LEU A N 1
ATOM 690 C CA . LEU A 1 85 ? -4.143 1.930 0.334 1.00 98.50 85 LEU A CA 1
ATOM 691 C C . LEU A 1 85 ? -3.024 1.099 0.985 1.00 98.50 85 LEU A C 1
ATOM 693 O O . LEU A 1 85 ? -2.233 1.618 1.777 1.00 98.50 85 LEU A O 1
ATOM 697 N N . LEU A 1 86 ? -2.909 -0.180 0.613 1.00 98.62 86 LEU A N 1
ATOM 698 C CA . LEU A 1 86 ? -1.831 -1.071 1.054 1.00 98.62 86 LEU A CA 1
ATOM 699 C C . LEU A 1 86 ? -0.448 -0.578 0.617 1.00 98.62 86 LEU A C 1
ATOM 701 O O . LEU A 1 86 ? 0.498 -0.719 1.389 1.00 98.62 86 LEU A O 1
ATOM 705 N N . SER A 1 87 ? -0.317 0.024 -0.573 1.00 97.06 87 SER A N 1
ATOM 706 C CA . SER A 1 87 ? 0.944 0.620 -1.051 1.00 97.06 87 SER A CA 1
ATOM 707 C C . SER A 1 87 ? 1.506 1.658 -0.074 1.00 97.06 87 SER A C 1
ATOM 709 O O . SER A 1 87 ? 2.712 1.699 0.156 1.00 97.06 87 SER A O 1
ATOM 711 N N . LYS A 1 88 ? 0.626 2.421 0.583 1.00 97.69 88 LYS A N 1
ATOM 712 C CA . LYS A 1 88 ? 0.995 3.460 1.549 1.00 97.69 88 LYS A CA 1
ATOM 713 C C . LYS A 1 88 ? 1.140 2.917 2.958 1.00 97.69 88 LYS A C 1
ATOM 715 O O . LYS A 1 88 ? 2.141 3.161 3.631 1.00 97.69 88 LYS A O 1
ATOM 720 N N . LEU A 1 89 ? 0.168 2.127 3.410 1.00 98.44 89 LEU A N 1
ATOM 721 C CA . LEU A 1 89 ? 0.173 1.611 4.776 1.00 98.44 89 LEU A CA 1
ATOM 722 C C . LEU A 1 89 ? 1.298 0.610 5.038 1.00 98.44 89 LEU A C 1
ATOM 724 O O . LEU A 1 89 ? 1.684 0.463 6.195 1.00 98.44 89 LEU A O 1
ATOM 728 N N . GLN A 1 90 ? 1.846 -0.053 4.017 1.00 97.56 90 GLN A N 1
ATOM 729 C CA . GLN A 1 90 ? 2.941 -1.010 4.194 1.00 97.56 90 GLN A CA 1
ATOM 730 C C . GLN A 1 90 ? 4.302 -0.358 4.500 1.00 97.56 90 GLN A C 1
ATOM 732 O O . GLN A 1 90 ? 5.240 -1.061 4.865 1.00 97.56 90 GLN A O 1
ATOM 737 N N . ILE A 1 91 ? 4.443 0.964 4.382 1.00 95.81 91 ILE A N 1
ATOM 738 C CA . ILE A 1 91 ? 5.722 1.659 4.579 1.00 95.81 91 ILE A CA 1
ATOM 739 C C . ILE A 1 91 ? 6.043 1.731 6.080 1.00 95.81 91 ILE A C 1
ATOM 741 O O . ILE A 1 91 ? 5.405 2.462 6.835 1.00 95.81 91 ILE A O 1
ATOM 745 N N . VAL A 1 92 ? 7.052 0.989 6.552 1.00 96.50 92 VAL A N 1
ATOM 746 C CA . VAL A 1 92 ? 7.395 0.935 7.994 1.00 96.50 92 VAL A CA 1
ATOM 747 C C . VAL A 1 92 ? 7.782 2.306 8.545 1.00 96.50 92 VAL A C 1
ATOM 749 O O . VAL A 1 92 ? 7.330 2.712 9.622 1.00 96.50 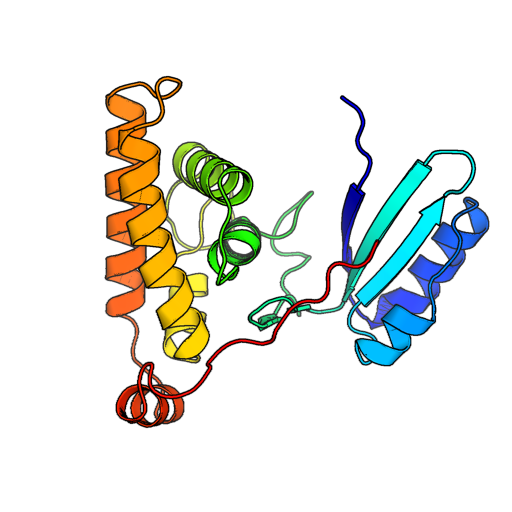92 VAL A O 1
ATOM 752 N N . ARG A 1 93 ? 8.594 3.044 7.786 1.00 94.44 93 ARG A N 1
ATOM 753 C CA . ARG A 1 93 ? 8.966 4.432 8.076 1.00 94.44 93 ARG A CA 1
ATOM 754 C C . ARG A 1 93 ? 8.067 5.387 7.290 1.00 94.44 93 ARG A C 1
ATOM 756 O O . ARG A 1 93 ? 8.551 6.132 6.447 1.00 94.44 93 ARG A O 1
ATOM 763 N N . ILE A 1 94 ? 6.759 5.306 7.543 1.00 94.62 94 ILE A N 1
ATOM 764 C CA . ILE A 1 94 ? 5.758 6.148 6.875 1.00 94.62 94 ILE A CA 1
ATOM 765 C C . ILE A 1 94 ? 6.092 7.636 7.055 1.00 94.62 94 ILE A C 1
ATOM 767 O O . ILE A 1 94 ? 6.444 8.065 8.160 1.00 94.62 94 ILE A O 1
ATOM 771 N N . ASN A 1 95 ? 6.002 8.411 5.975 1.00 92.75 95 ASN A N 1
ATOM 772 C CA . ASN A 1 95 ? 6.221 9.856 6.000 1.00 92.75 95 ASN A CA 1
ATOM 773 C C . ASN A 1 95 ? 4.885 10.623 5.948 1.00 92.75 95 ASN A C 1
ATOM 775 O O . ASN A 1 95 ? 3.812 10.040 5.808 1.00 92.75 95 ASN A O 1
ATOM 779 N N . GLU A 1 96 ? 4.945 11.950 6.065 1.00 94.88 96 GLU A N 1
ATOM 780 C CA . GLU A 1 96 ? 3.744 12.792 6.070 1.00 94.88 96 GLU A CA 1
ATOM 781 C C . GLU A 1 96 ? 2.964 12.752 4.745 1.00 94.88 96 GLU A C 1
ATOM 783 O O . GLU A 1 96 ? 1.738 12.771 4.772 1.00 94.88 96 GLU A O 1
ATOM 788 N N . LYS A 1 97 ? 3.642 12.641 3.594 1.00 93.44 97 LYS A N 1
ATOM 789 C CA . LYS A 1 97 ? 2.973 12.555 2.285 1.00 93.44 97 LYS A CA 1
ATOM 790 C C . LYS A 1 97 ? 2.153 11.271 2.176 1.00 93.44 97 LYS A C 1
ATOM 792 O O . LYS A 1 97 ? 1.001 11.330 1.768 1.00 93.44 97 LYS A O 1
ATOM 797 N N . ASP A 1 98 ? 2.707 10.144 2.618 1.00 96.00 98 ASP A N 1
ATOM 798 C CA . ASP A 1 98 ? 1.993 8.864 2.621 1.00 96.00 98 ASP A CA 1
ATOM 799 C C . ASP A 1 98 ? 0.791 8.884 3.573 1.00 96.00 98 ASP A C 1
ATOM 801 O O . ASP A 1 98 ? -0.255 8.320 3.264 1.00 96.00 98 ASP A O 1
ATOM 805 N N . VAL A 1 99 ? 0.910 9.561 4.721 1.00 98.06 99 VAL A N 1
ATOM 806 C CA . VAL A 1 99 ? -0.220 9.750 5.643 1.00 98.06 99 VAL A CA 1
ATOM 807 C C . VAL A 1 99 ? -1.316 10.590 4.994 1.00 98.06 99 VAL A C 1
ATOM 809 O O . VAL A 1 99 ? -2.486 10.230 5.105 1.00 98.06 99 VAL A O 1
ATOM 812 N N . VAL A 1 100 ? -0.961 11.676 4.303 1.00 97.88 100 VAL A N 1
ATOM 813 C CA . VAL A 1 100 ? -1.927 12.492 3.555 1.00 97.88 100 VAL A CA 1
ATOM 814 C C . VAL A 1 100 ? -2.616 11.660 2.472 1.00 97.88 100 VAL A C 1
ATOM 816 O O . VAL A 1 100 ? -3.838 11.716 2.377 1.00 97.88 100 VAL A O 1
ATOM 819 N N . ASP A 1 101 ? -1.880 10.839 1.721 1.00 97.75 101 ASP A N 1
ATOM 820 C CA . ASP A 1 101 ? -2.463 9.950 0.708 1.00 97.75 101 ASP A CA 1
ATOM 821 C C . ASP A 1 101 ? -3.456 8.955 1.334 1.00 97.75 101 ASP A C 1
ATOM 823 O O . ASP A 1 101 ? -4.563 8.783 0.827 1.00 97.75 101 ASP A O 1
ATOM 827 N N . VAL A 1 102 ? -3.110 8.342 2.474 1.00 98.69 102 VAL A N 1
ATOM 828 C CA . VAL A 1 102 ? -4.024 7.454 3.216 1.00 98.69 102 VAL A CA 1
ATOM 829 C C . VAL A 1 102 ? -5.273 8.202 3.684 1.00 98.69 102 VAL A C 1
ATOM 831 O O . VAL A 1 102 ? -6.378 7.684 3.552 1.00 98.69 102 VAL A O 1
ATOM 834 N N . VAL A 1 103 ? -5.114 9.409 4.230 1.00 98.62 103 VAL A N 1
ATOM 835 C CA . VAL A 1 103 ? -6.234 10.250 4.673 1.00 98.62 103 VAL A CA 1
ATOM 836 C C . VAL A 1 103 ? -7.183 10.543 3.516 1.00 98.62 103 VAL A C 1
ATOM 838 O O . VAL A 1 103 ? -8.389 10.401 3.689 1.00 98.62 103 VAL A O 1
ATOM 841 N N . LEU A 1 104 ? -6.653 10.924 2.353 1.00 98.38 104 LEU A N 1
ATOM 842 C CA . LEU A 1 104 ? -7.460 11.206 1.167 1.00 98.38 104 LEU A CA 1
ATOM 843 C C . LEU A 1 104 ? -8.207 9.955 0.701 1.00 98.38 104 LEU A C 1
ATOM 845 O O . LEU A 1 104 ? -9.419 10.011 0.538 1.00 98.38 104 LEU A O 1
ATOM 849 N N . LEU A 1 105 ? -7.529 8.807 0.602 1.00 98.31 105 LEU A N 1
ATOM 850 C CA . LEU A 1 105 ? -8.172 7.547 0.215 1.00 98.31 105 LEU A CA 1
ATOM 851 C C . LEU A 1 105 ? -9.304 7.140 1.174 1.00 98.31 105 LEU A C 1
ATOM 853 O O . LEU A 1 105 ? -10.336 6.660 0.722 1.00 98.31 105 LEU A O 1
ATOM 857 N N . LEU A 1 106 ? -9.131 7.341 2.485 1.00 98.50 106 LEU A N 1
ATOM 858 C CA . LEU A 1 106 ? -10.162 7.035 3.488 1.00 98.50 106 LEU A CA 1
ATOM 859 C C . LEU A 1 106 ? -11.318 8.048 3.518 1.00 98.50 106 LEU A C 1
ATOM 861 O O . LEU A 1 106 ? -12.365 7.743 4.085 1.00 98.50 106 LEU A O 1
ATOM 865 N N . LEU A 1 107 ? -11.121 9.252 2.978 1.00 98.31 107 LEU A N 1
ATOM 866 C CA . LEU A 1 107 ? -12.170 10.266 2.843 1.00 98.31 107 LEU A CA 1
ATOM 867 C C . LEU A 1 107 ? -12.955 10.113 1.540 1.00 98.31 107 LEU A C 1
ATOM 869 O O . LEU A 1 107 ? -14.161 10.351 1.542 1.00 98.31 107 LEU A O 1
ATOM 873 N N . ASP A 1 108 ? -12.275 9.737 0.459 1.00 97.69 108 ASP A N 1
ATOM 874 C CA . ASP A 1 108 ? -12.855 9.664 -0.881 1.00 97.69 108 ASP A CA 1
ATOM 875 C C . ASP A 1 108 ? -13.546 8.318 -1.149 1.00 97.69 108 ASP A C 1
ATOM 877 O O . ASP A 1 108 ? -14.471 8.269 -1.958 1.00 97.69 108 ASP A O 1
ATOM 881 N N . HIS A 1 109 ? -13.149 7.245 -0.453 1.00 97.81 109 HIS A N 1
ATOM 882 C CA . HIS A 1 109 ? -13.692 5.902 -0.666 1.00 97.81 109 HIS A CA 1
ATOM 883 C C . HIS A 1 109 ? -14.207 5.269 0.627 1.00 97.81 109 HIS A C 1
ATOM 885 O O . HIS A 1 109 ? -13.512 5.195 1.645 1.00 97.81 109 HIS A O 1
ATOM 891 N N . GLU A 1 110 ? -15.424 4.732 0.568 1.00 97.19 110 GLU A N 1
ATOM 892 C CA . GLU A 1 110 ? -16.021 4.026 1.696 1.00 97.19 110 GLU A CA 1
ATOM 893 C C . GLU A 1 110 ? -15.335 2.674 1.944 1.00 97.19 110 GLU A C 1
ATOM 895 O O . GLU A 1 110 ? -14.860 1.988 1.033 1.00 97.19 110 GLU A O 1
ATOM 900 N N . LEU A 1 111 ? -15.330 2.247 3.207 1.00 98.31 111 LEU A N 1
ATOM 901 C CA . LEU A 1 111 ? -14.975 0.878 3.558 1.00 98.31 111 LEU A CA 1
ATOM 902 C C . LEU A 1 111 ? -16.097 -0.074 3.130 1.00 98.31 111 LEU A C 1
ATOM 904 O O . LEU A 1 111 ? -17.233 0.066 3.581 1.00 98.31 111 LEU A O 1
ATOM 908 N N . GLY A 1 112 ? -15.770 -1.078 2.317 1.00 97.00 112 GLY A N 1
ATOM 909 C CA . GLY A 1 112 ? -16.770 -1.959 1.718 1.00 97.00 112 GLY A CA 1
ATOM 910 C C . GLY A 1 112 ? -16.273 -3.370 1.408 1.00 97.00 112 GLY A C 1
ATOM 911 O O . GLY A 1 112 ? -15.278 -3.856 1.955 1.00 97.00 112 GLY A O 1
ATOM 912 N N . SER A 1 113 ? -17.021 -4.049 0.540 1.00 95.50 113 SER A N 1
ATOM 913 C CA . SER A 1 113 ? -16.698 -5.372 0.005 1.00 95.50 113 SER A CA 1
ATOM 914 C C . SER A 1 113 ? -16.558 -5.266 -1.507 1.00 95.50 113 SER A C 1
ATOM 916 O O . SER A 1 113 ? -17.479 -4.796 -2.170 1.00 95.50 113 SER A O 1
ATOM 918 N N . GLY A 1 114 ? -15.463 -5.799 -2.048 1.00 94.88 114 GLY A N 1
ATOM 919 C CA . GLY A 1 114 ? -15.154 -5.721 -3.472 1.00 94.88 114 GLY A CA 1
ATOM 920 C C . GLY A 1 114 ? -14.528 -4.391 -3.890 1.00 94.88 114 GLY A C 1
ATOM 921 O O . GLY A 1 114 ? -14.245 -3.520 -3.072 1.00 94.88 114 GLY A O 1
ATOM 922 N N . ASP A 1 115 ? -14.305 -4.270 -5.196 1.00 95.25 115 ASP A N 1
ATOM 923 C CA . ASP A 1 115 ? -13.439 -3.246 -5.793 1.00 95.25 115 ASP A CA 1
ATOM 924 C C . ASP A 1 115 ? -14.213 -2.123 -6.502 1.00 95.25 115 ASP A C 1
ATOM 926 O O . ASP A 1 115 ? -13.636 -1.321 -7.225 1.00 95.25 115 ASP A O 1
ATOM 930 N N . ALA A 1 116 ? -15.535 -2.060 -6.326 1.00 91.25 116 ALA A N 1
ATOM 931 C CA . ALA A 1 116 ? -16.374 -1.054 -6.970 1.00 91.25 116 ALA A CA 1
ATOM 932 C C . ALA A 1 116 ? -16.359 0.261 -6.173 1.00 91.25 116 ALA A C 1
ATOM 934 O O . ALA A 1 116 ? -17.289 0.523 -5.416 1.00 91.25 116 ALA A O 1
ATOM 935 N N . ASP A 1 117 ? -15.304 1.062 -6.352 1.00 92.12 117 ASP A N 1
ATOM 936 C CA . ASP A 1 117 ? -15.112 2.372 -5.697 1.00 92.12 117 ASP A CA 1
ATOM 937 C C . ASP A 1 117 ? -15.114 2.309 -4.155 1.00 92.12 117 ASP A C 1
ATOM 939 O O . ASP A 1 117 ? -15.477 3.251 -3.452 1.00 92.12 117 ASP A O 1
ATOM 943 N N . THR A 1 118 ? -14.704 1.161 -3.611 1.00 96.56 118 THR A N 1
ATOM 944 C CA . THR A 1 118 ? -14.617 0.920 -2.169 1.00 96.56 118 THR A CA 1
ATOM 945 C C . THR A 1 118 ? -13.256 0.375 -1.779 1.00 96.56 118 THR A C 1
ATOM 947 O O . THR A 1 118 ? -12.604 -0.349 -2.533 1.00 96.56 118 THR A O 1
ATOM 950 N N . VAL A 1 119 ? -12.852 0.641 -0.540 1.00 98.25 119 VAL A N 1
ATOM 951 C CA . VAL A 1 119 ? -11.737 -0.068 0.087 1.00 98.25 119 VAL A CA 1
ATOM 952 C C . VAL A 1 119 ? -12.224 -1.470 0.470 1.00 98.25 119 VAL A C 1
ATOM 954 O O . VAL A 1 119 ? -12.941 -1.616 1.464 1.00 98.25 119 VAL A O 1
ATOM 957 N N . ASP A 1 120 ? -11.837 -2.507 -0.286 1.00 98.38 120 ASP A N 1
ATOM 958 C CA . ASP A 1 120 ? -12.138 -3.904 0.067 1.00 98.38 120 ASP A CA 1
ATOM 959 C C . ASP A 1 120 ? -11.437 -4.295 1.379 1.00 98.38 120 ASP A C 1
ATOM 961 O O . ASP A 1 120 ? -10.268 -4.705 1.432 1.00 98.38 120 ASP A O 1
ATOM 965 N N . VAL A 1 121 ? -12.186 -4.205 2.475 1.00 98.38 121 VAL A N 1
ATOM 966 C CA . VAL A 1 121 ? -11.671 -4.485 3.815 1.00 98.38 121 VAL A CA 1
ATOM 967 C C . VAL A 1 121 ? -11.393 -5.978 3.999 1.00 98.38 121 VAL A C 1
ATOM 969 O O . VAL A 1 121 ? -10.488 -6.359 4.744 1.00 98.38 121 VAL A O 1
ATOM 972 N N . GLY A 1 122 ? -12.143 -6.848 3.316 1.00 98.44 122 GLY A N 1
ATOM 973 C CA . GLY A 1 122 ? -11.951 -8.296 3.369 1.00 98.44 122 GLY A CA 1
ATOM 974 C C . GLY A 1 122 ? -10.651 -8.730 2.693 1.00 98.44 122 GLY A C 1
ATOM 975 O O . GLY A 1 122 ? -9.972 -9.642 3.171 1.00 98.44 122 GLY A O 1
ATOM 976 N N . ARG A 1 123 ? -10.265 -8.065 1.603 1.00 98.31 123 ARG A N 1
ATOM 977 C CA . ARG A 1 123 ? -8.969 -8.250 0.941 1.00 98.31 123 ARG A CA 1
ATOM 978 C C . ARG A 1 123 ? -7.808 -7.866 1.858 1.00 98.31 123 ARG A C 1
ATOM 980 O O . ARG A 1 123 ? -6.915 -8.692 2.058 1.00 98.31 123 ARG A O 1
ATOM 987 N N . ILE A 1 124 ? -7.850 -6.666 2.440 1.00 98.81 124 ILE A N 1
ATOM 988 C CA . ILE A 1 124 ? -6.805 -6.167 3.350 1.00 98.81 124 ILE A CA 1
ATOM 989 C C . ILE A 1 124 ? -6.689 -7.071 4.579 1.00 98.81 124 ILE A C 1
ATOM 991 O O . ILE A 1 124 ? -5.595 -7.502 4.942 1.00 98.81 124 ILE A O 1
ATOM 995 N N . ALA A 1 125 ? -7.820 -7.400 5.205 1.00 98.81 125 ALA A N 1
ATOM 996 C CA . ALA A 1 125 ? -7.828 -8.191 6.423 1.00 98.81 125 ALA A CA 1
ATOM 997 C C . ALA A 1 125 ? -7.253 -9.596 6.206 1.00 98.81 125 ALA A C 1
ATOM 999 O O . ALA A 1 125 ? -6.441 -10.027 7.021 1.00 98.81 125 ALA A O 1
ATOM 1000 N N . ARG A 1 126 ? -7.591 -10.271 5.095 1.00 98.69 126 ARG A N 1
ATOM 1001 C CA . ARG A 1 126 ? -7.022 -11.585 4.743 1.00 98.69 126 ARG A CA 1
ATOM 1002 C C . ARG A 1 126 ? -5.503 -11.546 4.601 1.00 98.69 126 ARG A C 1
ATOM 1004 O O . ARG A 1 126 ? -4.833 -12.369 5.216 1.00 98.69 126 ARG A O 1
ATOM 1011 N N . LEU A 1 127 ? -4.959 -10.558 3.884 1.00 98.69 127 LEU A N 1
ATOM 1012 C CA . LEU A 1 127 ? -3.504 -10.387 3.761 1.00 98.69 127 LEU A CA 1
ATOM 1013 C C . LEU A 1 127 ? -2.835 -10.214 5.134 1.00 98.69 127 LEU A C 1
ATOM 1015 O O . LEU A 1 127 ? -1.858 -10.891 5.443 1.00 98.69 127 LEU A O 1
ATOM 1019 N N . CYS A 1 128 ? -3.404 -9.375 6.001 1.00 98.81 128 CYS A N 1
ATOM 1020 C CA . CYS A 1 128 ? -2.931 -9.215 7.379 1.00 98.81 128 CYS A CA 1
ATOM 1021 C C . CYS A 1 128 ? -3.103 -10.478 8.238 1.00 98.81 128 CYS A C 1
ATOM 1023 O O . CYS A 1 128 ? -2.368 -10.682 9.203 1.00 98.81 128 CYS A O 1
ATOM 1025 N N . GLY A 1 129 ? -4.109 -11.306 7.956 1.00 98.69 129 GLY A N 1
ATOM 1026 C CA . GLY A 1 129 ? -4.336 -12.573 8.652 1.00 98.69 129 GLY A CA 1
ATOM 1027 C C . GLY A 1 129 ? -3.290 -13.633 8.309 1.00 98.69 129 GLY A C 1
ATOM 1028 O O . GLY A 1 129 ? -2.985 -14.507 9.128 1.00 98.69 129 GLY A O 1
ATOM 1029 N N . GLU A 1 130 ? -2.712 -13.532 7.116 1.00 98.44 130 GLU A N 1
ATOM 1030 C CA . GLU A 1 130 ? -1.670 -14.417 6.609 1.00 98.44 130 GLU A CA 1
ATOM 1031 C C . GLU A 1 130 ? -0.271 -13.957 7.035 1.00 98.44 130 GLU A C 1
ATOM 1033 O O . GLU A 1 130 ? 0.532 -14.800 7.449 1.00 98.44 130 GLU A O 1
ATOM 1038 N N . ASP A 1 131 ? -0.017 -12.644 7.027 1.00 98.44 131 ASP A N 1
ATOM 1039 C CA . ASP A 1 131 ? 1.287 -12.035 7.299 1.00 98.44 131 ASP A CA 1
ATOM 1040 C C . ASP A 1 131 ? 1.279 -11.153 8.563 1.00 98.44 131 ASP A C 1
ATOM 1042 O O . ASP A 1 131 ? 0.639 -10.100 8.639 1.00 98.44 131 ASP A O 1
ATOM 1046 N N . TRP A 1 132 ? 2.041 -11.585 9.572 1.00 98.62 132 TRP A N 1
ATOM 1047 C CA . TRP A 1 132 ? 2.196 -10.854 10.831 1.00 98.62 132 TRP A CA 1
ATOM 1048 C C . TRP A 1 132 ? 2.959 -9.540 10.675 1.00 98.62 132 TRP A C 1
ATOM 1050 O O . TRP A 1 132 ? 2.622 -8.564 11.341 1.00 98.62 132 TRP A O 1
ATOM 1060 N N . GLY A 1 133 ? 3.978 -9.499 9.816 1.00 98.50 133 GLY A N 1
ATOM 1061 C CA . GLY A 1 133 ? 4.758 -8.292 9.575 1.00 98.50 133 GLY A CA 1
ATOM 1062 C C . GLY A 1 133 ? 3.906 -7.211 8.922 1.00 98.50 133 GLY A C 1
ATOM 1063 O O . GLY A 1 133 ? 3.893 -6.072 9.398 1.00 98.50 133 GLY A O 1
ATOM 1064 N N . LEU A 1 134 ? 3.131 -7.588 7.904 1.00 98.69 134 LEU A N 1
ATOM 1065 C CA . LEU A 1 134 ? 2.186 -6.684 7.256 1.00 98.69 134 LEU A CA 1
ATOM 1066 C C . LEU A 1 134 ? 1.130 -6.194 8.256 1.00 98.69 134 LEU A C 1
ATOM 1068 O O . LEU A 1 134 ? 0.945 -4.987 8.405 1.00 98.69 134 LEU A O 1
ATOM 1072 N N . TRP A 1 135 ? 0.497 -7.104 9.010 1.00 98.75 135 TRP A N 1
ATOM 1073 C CA . TRP A 1 135 ? -0.448 -6.741 10.074 1.00 98.75 135 TRP A CA 1
ATOM 1074 C C . TRP A 1 135 ? 0.153 -5.738 11.066 1.00 98.75 135 TRP A C 1
ATOM 1076 O O . TRP A 1 135 ? -0.477 -4.727 11.395 1.00 98.75 135 TRP A O 1
ATOM 1086 N N . ARG A 1 136 ? 1.383 -5.991 11.528 1.00 98.62 136 ARG A N 1
ATOM 1087 C CA . ARG A 1 136 ? 2.053 -5.147 12.519 1.00 98.62 136 ARG A CA 1
ATOM 1088 C C . ARG A 1 136 ? 2.270 -3.741 11.977 1.00 98.62 136 ARG A C 1
ATOM 1090 O O . ARG A 1 136 ? 1.952 -2.774 12.664 1.00 98.62 136 ARG A O 1
ATOM 1097 N N . THR A 1 137 ? 2.762 -3.628 10.746 1.00 98.56 137 THR A N 1
ATOM 1098 C CA . THR A 1 137 ? 3.003 -2.332 10.105 1.00 98.56 137 THR A CA 1
ATOM 1099 C C . THR A 1 137 ? 1.706 -1.576 9.830 1.00 98.56 137 THR A C 1
ATOM 1101 O O . THR A 1 137 ? 1.606 -0.404 10.189 1.00 98.56 137 THR A O 1
ATOM 1104 N N . LEU A 1 138 ? 0.692 -2.231 9.260 1.00 98.69 138 LEU A N 1
ATOM 1105 C CA . LEU A 1 138 ? -0.582 -1.587 8.925 1.00 98.69 138 LEU A CA 1
ATOM 1106 C C . LEU A 1 138 ? -1.303 -1.078 10.168 1.00 98.69 138 LEU A C 1
ATOM 1108 O O . LEU A 1 138 ? -1.749 0.064 10.187 1.00 98.69 138 LEU A O 1
ATOM 1112 N N . THR A 1 139 ? -1.392 -1.890 11.222 1.00 98.62 139 THR A N 1
ATOM 1113 C CA . THR A 1 139 ? -2.071 -1.478 12.460 1.00 98.62 139 THR A CA 1
ATOM 1114 C C . THR A 1 139 ? -1.356 -0.312 13.143 1.00 98.62 139 THR A C 1
ATOM 1116 O O . THR A 1 139 ? -2.017 0.640 13.551 1.00 98.62 139 THR A O 1
ATOM 1119 N N . GLN A 1 140 ? -0.018 -0.322 13.186 1.00 98.44 140 GLN A N 1
ATOM 1120 C CA . GLN A 1 140 ? 0.769 0.813 13.683 1.00 98.44 140 GLN A CA 1
ATOM 1121 C C . GLN A 1 140 ? 0.572 2.074 12.836 1.00 98.44 140 GLN A C 1
ATOM 1123 O O . GLN A 1 140 ? 0.465 3.174 13.377 1.00 98.44 140 GLN A O 1
ATOM 1128 N N . ASN A 1 141 ? 0.548 1.938 11.511 1.00 98.75 141 ASN A N 1
ATOM 1129 C CA . ASN A 1 141 ? 0.395 3.082 10.623 1.00 98.75 141 ASN A CA 1
ATOM 1130 C C . ASN A 1 141 ? -1.027 3.649 10.649 1.00 98.75 141 ASN A C 1
ATOM 1132 O O . ASN A 1 141 ? -1.167 4.865 10.599 1.00 98.75 141 ASN A O 1
ATOM 1136 N N . LEU A 1 142 ? -2.061 2.826 10.834 1.00 98.75 142 LEU A N 1
ATOM 1137 C CA . LEU A 1 142 ? -3.427 3.309 11.062 1.00 98.75 142 LEU A CA 1
ATOM 1138 C C . LEU A 1 142 ? -3.523 4.156 12.338 1.00 98.75 142 LEU A C 1
ATOM 1140 O O . LEU A 1 142 ? -4.144 5.215 12.317 1.00 98.75 142 LEU A O 1
ATOM 1144 N N . ASP A 1 143 ? -2.853 3.760 13.424 1.00 98.56 143 ASP A N 1
ATOM 1145 C CA . ASP A 1 143 ? -2.810 4.574 14.646 1.00 98.56 143 ASP A CA 1
ATOM 1146 C C . ASP A 1 143 ? -2.077 5.913 14.422 1.00 98.56 143 ASP A C 1
ATOM 1148 O O . ASP A 1 143 ? -2.540 6.959 14.884 1.00 98.56 143 ASP A O 1
ATOM 1152 N N . LYS A 1 144 ? -0.975 5.917 13.655 1.00 98.50 144 LYS A N 1
ATOM 1153 C CA . LYS A 1 144 ? -0.275 7.159 13.267 1.00 98.50 144 LYS A CA 1
ATOM 1154 C C . LYS A 1 144 ? -1.146 8.061 12.394 1.00 98.50 144 LYS A C 1
ATOM 1156 O O . LYS A 1 144 ? -1.180 9.264 12.633 1.00 98.50 144 LYS A O 1
ATOM 1161 N N . VAL A 1 145 ? -1.846 7.496 11.409 1.00 98.56 145 VAL A N 1
ATOM 1162 C CA . VAL A 1 145 ? -2.755 8.229 10.515 1.00 98.56 145 VAL A CA 1
ATOM 1163 C C . VAL A 1 145 ? -3.820 8.948 11.331 1.00 98.56 145 VAL A C 1
ATOM 1165 O O . VAL A 1 145 ? -4.001 10.148 11.157 1.00 98.56 145 VAL A O 1
ATOM 1168 N N . ARG A 1 146 ? -4.461 8.255 12.277 1.00 98.31 146 ARG A N 1
ATOM 1169 C CA . ARG A 1 146 ? -5.464 8.852 13.172 1.00 98.31 146 ARG A CA 1
ATOM 1170 C C . ARG A 1 146 ? -4.889 10.015 13.977 1.00 98.31 146 ARG A C 1
ATOM 1172 O O . ARG A 1 146 ? -5.471 11.098 14.008 1.00 98.31 146 ARG A O 1
ATOM 1179 N N . ALA A 1 147 ? -3.725 9.805 14.595 1.00 97.88 147 ALA A N 1
ATOM 1180 C CA . ALA A 1 147 ? -3.070 10.818 15.417 1.00 97.88 147 ALA A CA 1
ATOM 1181 C C . ALA A 1 147 ? -2.658 12.063 14.610 1.00 97.88 147 ALA A C 1
ATOM 1183 O O . ALA A 1 147 ? -2.862 13.187 15.067 1.00 97.88 147 ALA A O 1
ATOM 1184 N N . LEU A 1 148 ? -2.101 11.876 13.412 1.00 97.69 148 LEU A N 1
ATOM 1185 C CA . LEU A 1 148 ? -1.650 12.971 12.551 1.00 97.69 148 LEU A CA 1
ATOM 1186 C C . LEU A 1 148 ? -2.824 13.706 11.894 1.00 97.69 148 LEU A C 1
ATOM 1188 O O . LEU A 1 148 ? -2.855 14.936 11.912 1.00 97.69 148 LEU A O 1
ATOM 1192 N N . ALA A 1 149 ? -3.830 12.976 11.401 1.00 97.50 149 ALA A N 1
ATOM 1193 C CA . ALA A 1 149 ? -5.026 13.558 10.795 1.00 97.50 149 ALA A CA 1
ATOM 1194 C C . ALA A 1 149 ? -5.767 14.491 11.759 1.00 97.50 149 ALA A C 1
ATOM 1196 O O . ALA A 1 149 ? -6.216 15.569 11.360 1.00 97.50 149 ALA A O 1
ATOM 1197 N N . ALA A 1 150 ? -5.823 14.142 13.049 1.00 97.12 150 ALA A N 1
ATOM 1198 C CA . ALA A 1 150 ? -6.404 15.002 14.076 1.00 97.12 150 ALA A CA 1
ATOM 1199 C C . ALA A 1 150 ? -5.737 16.390 14.138 1.00 97.12 150 ALA A C 1
ATOM 1201 O O . ALA A 1 150 ? -6.416 17.374 14.433 1.00 97.12 150 ALA A O 1
ATOM 1202 N N . GLY A 1 151 ? -4.446 16.492 13.802 1.00 96.00 151 GLY A N 1
ATOM 1203 C CA . GLY A 1 151 ? -3.667 17.731 13.822 1.00 96.00 151 GLY A CA 1
ATOM 1204 C C . GLY A 1 151 ? -3.675 18.550 12.525 1.00 96.00 151 GLY A C 1
ATOM 1205 O O . GLY A 1 151 ? -3.281 19.713 12.564 1.00 96.00 151 GLY A O 1
ATOM 1206 N N . TYR A 1 152 ? -4.130 18.013 11.386 1.00 97.00 152 TYR A N 1
ATOM 1207 C CA . TYR A 1 152 ? -4.007 18.705 10.092 1.00 97.00 152 TYR A CA 1
ATOM 1208 C C . TYR A 1 152 ? -4.968 19.892 9.950 1.00 97.00 152 TYR A C 1
ATOM 1210 O O . TYR A 1 152 ? -6.172 19.675 9.832 1.00 97.00 152 TYR A O 1
ATOM 1218 N N . PRO A 1 153 ? -4.518 21.159 9.933 1.00 96.12 153 PRO A N 1
ATOM 1219 C CA . PRO A 1 153 ? -5.421 22.315 9.877 1.00 96.12 153 PRO A CA 1
ATOM 1220 C C . PRO A 1 153 ? -6.283 22.372 8.605 1.00 96.12 153 PRO A C 1
ATOM 1222 O O . PRO A 1 153 ? -7.312 23.037 8.602 1.00 96.12 153 PRO A O 1
ATOM 1225 N N . GLN A 1 154 ? -5.891 21.658 7.548 1.00 96.81 154 GLN A N 1
ATOM 1226 C CA . GLN A 1 154 ? -6.594 21.587 6.268 1.00 96.81 154 GLN A CA 1
ATOM 1227 C C . GLN A 1 154 ? -7.881 20.749 6.324 1.00 96.81 154 GLN A C 1
ATOM 1229 O O . GLN A 1 154 ? -8.727 20.897 5.448 1.00 96.81 154 GLN A O 1
ATOM 1234 N N . LEU A 1 155 ? -8.037 19.877 7.327 1.00 97.94 155 LEU A N 1
ATOM 1235 C CA . LEU A 1 155 ? -9.233 19.049 7.485 1.00 97.94 155 LEU A CA 1
ATOM 1236 C C . LEU A 1 155 ? -10.310 19.773 8.301 1.00 97.94 155 LEU A C 1
ATOM 1238 O O . LEU A 1 155 ? -10.036 20.413 9.315 1.00 97.94 155 LEU A O 1
ATOM 1242 N N . THR A 1 156 ? -11.568 19.621 7.916 1.00 98.38 156 THR A N 1
ATOM 1243 C CA . THR A 1 156 ? -12.708 19.997 8.768 1.00 98.38 156 THR A CA 1
ATOM 1244 C C . THR A 1 156 ? -12.817 19.067 9.983 1.00 98.38 156 THR A C 1
ATOM 1246 O O . THR A 1 156 ? -12.178 18.013 10.034 1.00 98.38 156 THR A O 1
ATOM 1249 N N . ALA A 1 157 ? -13.603 19.444 10.995 1.00 97.94 157 ALA A N 1
ATOM 1250 C CA . ALA A 1 157 ? -13.829 18.574 12.153 1.00 97.94 157 ALA A CA 1
ATOM 1251 C C . ALA A 1 157 ? -14.504 17.255 11.734 1.00 97.94 157 ALA A C 1
ATOM 1253 O O . ALA A 1 157 ? -14.144 16.184 12.221 1.00 97.94 157 ALA A O 1
ATOM 1254 N N . GLU A 1 158 ? -15.415 17.338 10.767 1.00 98.25 158 GLU A N 1
ATOM 1255 C CA . GLU A 1 158 ? -16.137 16.219 10.173 1.00 98.25 158 GLU A CA 1
ATOM 1256 C C . GLU A 1 158 ? -15.186 15.275 9.434 1.00 98.25 158 GLU A C 1
ATOM 1258 O O . GLU A 1 158 ? -15.238 14.067 9.646 1.00 98.25 158 GLU A O 1
ATOM 1263 N N . GLN A 1 159 ? -14.261 15.809 8.630 1.00 98.50 159 GLN A N 1
ATOM 1264 C CA . GLN A 1 159 ? -13.258 14.995 7.934 1.00 98.50 159 GLN A CA 1
ATOM 1265 C C . GLN A 1 159 ? -12.309 14.290 8.910 1.00 98.50 159 GLN A C 1
ATOM 1267 O O . GLN A 1 159 ? -12.024 13.108 8.733 1.00 98.50 159 GLN A O 1
ATOM 1272 N N . ARG A 1 160 ? -11.852 14.966 9.975 1.00 98.56 160 ARG A N 1
ATOM 1273 C CA . ARG A 1 160 ? -11.028 14.316 11.014 1.00 98.56 160 ARG A CA 1
ATOM 1274 C C . ARG A 1 160 ? -11.769 13.148 11.661 1.00 98.56 160 ARG A C 1
ATOM 1276 O O . ARG A 1 160 ? -11.182 12.087 11.852 1.00 98.56 160 ARG A O 1
ATOM 1283 N N . ALA A 1 161 ? -13.048 13.344 11.984 1.00 98.38 161 ALA A N 1
ATOM 1284 C CA . ALA A 1 161 ? -13.885 12.303 12.568 1.00 98.38 161 ALA A CA 1
ATOM 1285 C C . ALA A 1 161 ? -14.112 11.139 11.589 1.00 98.38 161 ALA A C 1
ATOM 1287 O O . ALA A 1 161 ? -14.005 9.984 11.990 1.00 98.38 161 ALA A O 1
ATOM 1288 N N . ALA A 1 162 ? -14.362 11.427 10.308 1.00 98.50 162 ALA A N 1
ATOM 1289 C CA . ALA A 1 162 ? -14.535 10.407 9.274 1.00 98.50 162 ALA A CA 1
ATOM 1290 C C . ALA A 1 162 ? -13.279 9.535 9.112 1.00 98.50 162 ALA A C 1
ATOM 1292 O O . ALA A 1 162 ? -13.383 8.308 9.122 1.00 98.50 162 ALA A O 1
ATOM 1293 N N . VAL A 1 163 ? -12.091 10.150 9.064 1.00 98.62 163 VAL A N 1
ATOM 1294 C CA . VAL A 1 163 ? -10.810 9.424 9.020 1.00 98.62 163 VAL A CA 1
ATOM 1295 C C . VAL A 1 163 ? -10.623 8.557 10.262 1.00 98.62 163 VAL A C 1
ATOM 1297 O O . VAL A 1 163 ? -10.236 7.396 10.138 1.00 98.62 163 VAL A O 1
ATOM 1300 N N . ASP A 1 164 ? -10.893 9.092 11.458 1.00 98.69 164 ASP A N 1
ATOM 1301 C CA . ASP A 1 164 ? -10.753 8.332 12.705 1.00 98.69 164 ASP A CA 1
ATOM 1302 C C . ASP A 1 164 ? -11.673 7.105 12.732 1.00 98.69 164 ASP A C 1
ATOM 1304 O O . ASP A 1 164 ? -11.223 6.001 13.056 1.00 98.69 164 ASP A O 1
ATOM 1308 N N . VAL A 1 165 ? -12.933 7.278 12.321 1.00 98.69 165 VAL A N 1
ATOM 1309 C CA . VAL A 1 165 ? -13.922 6.198 12.217 1.00 98.69 165 VAL A CA 1
ATOM 1310 C C . VAL A 1 165 ? -13.476 5.148 11.201 1.00 98.69 165 VAL A C 1
ATOM 1312 O O . VAL A 1 165 ? -13.445 3.963 11.539 1.00 98.69 165 VAL A O 1
ATOM 1315 N N . ALA A 1 166 ? -13.084 5.556 9.991 1.00 98.69 166 ALA A N 1
ATOM 1316 C CA . ALA A 1 166 ? -12.655 4.638 8.940 1.00 98.69 166 ALA A CA 1
ATOM 1317 C C . ALA A 1 166 ? -11.388 3.867 9.347 1.00 98.69 166 ALA A C 1
ATOM 1319 O O . ALA A 1 166 ? -11.367 2.635 9.323 1.00 98.69 166 ALA A O 1
ATOM 1320 N N . ALA A 1 167 ? -10.347 4.557 9.814 1.00 98.75 167 ALA A N 1
ATOM 1321 C CA . ALA A 1 167 ? -9.108 3.914 10.242 1.00 98.75 167 ALA A CA 1
ATOM 1322 C C . ALA A 1 167 ? -9.333 2.950 11.421 1.00 98.75 167 ALA A C 1
ATOM 1324 O O . ALA A 1 167 ? -8.774 1.849 11.438 1.00 98.75 167 ALA A O 1
ATOM 1325 N N . THR A 1 168 ? -10.192 3.320 12.378 1.00 98.75 168 THR A N 1
ATOM 1326 C CA . THR A 1 168 ? -10.568 2.447 13.500 1.00 98.75 168 THR A CA 1
ATOM 1327 C C . THR A 1 168 ? -11.325 1.213 13.016 1.00 98.75 168 THR A C 1
ATOM 1329 O O . THR A 1 168 ? -10.987 0.096 13.412 1.00 98.75 168 THR A O 1
ATOM 1332 N N . ALA A 1 169 ? -12.315 1.380 12.138 1.00 98.75 169 ALA A N 1
ATOM 1333 C CA . ALA A 1 169 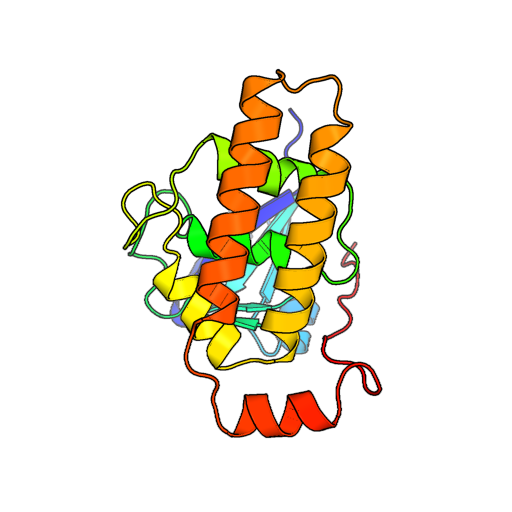? -13.104 0.275 11.601 1.00 98.75 169 ALA A CA 1
ATOM 1334 C C . ALA A 1 169 ? -12.241 -0.709 10.793 1.00 98.75 169 ALA A C 1
ATOM 1336 O O . ALA A 1 169 ? -12.332 -1.923 10.998 1.00 98.75 169 ALA A O 1
ATOM 1337 N N . LEU A 1 170 ? -11.345 -0.197 9.944 1.00 98.81 170 LEU A N 1
ATOM 1338 C CA . LEU A 1 170 ? -10.380 -1.004 9.197 1.00 98.81 170 LEU A CA 1
ATOM 1339 C C . LEU A 1 170 ? -9.466 -1.790 10.146 1.00 98.81 170 LEU A C 1
ATOM 1341 O O . LEU A 1 170 ? -9.315 -3.004 9.990 1.00 98.81 170 LEU A O 1
ATOM 1345 N N . LYS A 1 171 ? -8.918 -1.134 11.177 1.00 98.75 171 LYS A N 1
ATOM 1346 C CA . LYS A 1 171 ? -8.078 -1.791 12.188 1.00 98.75 171 LYS A CA 1
ATOM 1347 C C . LYS A 1 171 ? -8.831 -2.910 12.915 1.00 98.75 171 LYS A C 1
ATOM 1349 O O . LYS A 1 171 ? -8.315 -4.021 13.020 1.00 98.75 171 LYS A O 1
ATOM 1354 N N . VAL A 1 172 ? -10.059 -2.650 13.369 1.00 98.69 172 VAL A N 1
ATOM 1355 C CA . VAL A 1 172 ? -10.910 -3.652 14.037 1.00 98.69 172 VAL A CA 1
ATOM 1356 C C . VAL A 1 172 ? -11.150 -4.858 13.130 1.00 98.69 172 VAL A C 1
ATOM 1358 O O . VAL A 1 172 ? -11.008 -6.002 13.567 1.00 98.69 172 VAL A O 1
ATOM 1361 N N . ARG A 1 173 ? -11.469 -4.626 11.853 1.00 98.56 173 ARG A N 1
ATOM 1362 C CA . ARG A 1 173 ? -11.710 -5.707 10.891 1.00 98.56 173 ARG A CA 1
ATOM 1363 C C . ARG A 1 173 ? -10.446 -6.519 10.598 1.00 98.56 173 ARG A C 1
ATOM 1365 O O . ARG A 1 173 ? -10.547 -7.741 10.481 1.00 98.56 173 ARG A O 1
ATOM 1372 N N . ILE A 1 174 ? -9.283 -5.873 10.507 1.00 98.69 174 ILE A N 1
ATOM 1373 C CA . ILE A 1 174 ? -7.972 -6.527 10.375 1.00 98.69 174 ILE A CA 1
ATOM 1374 C C . ILE A 1 174 ? -7.684 -7.417 11.593 1.00 98.69 174 ILE A C 1
ATOM 1376 O O . ILE A 1 174 ? -7.298 -8.581 11.442 1.00 98.69 174 ILE A O 1
ATOM 1380 N N . ASP A 1 175 ? -7.892 -6.894 12.802 1.00 98.44 175 ASP A N 1
ATOM 1381 C CA . ASP A 1 175 ? -7.625 -7.615 14.049 1.00 98.44 175 ASP A CA 1
ATOM 1382 C C . ASP A 1 175 ? -8.540 -8.840 14.198 1.00 98.44 175 ASP A C 1
ATOM 1384 O O . ASP A 1 175 ? -8.067 -9.904 14.606 1.00 98.44 175 ASP A O 1
ATOM 1388 N N . ALA A 1 176 ? -9.796 -8.739 13.755 1.00 98.38 176 ALA A N 1
ATOM 1389 C CA . ALA A 1 176 ? -10.783 -9.819 13.798 1.00 98.38 176 ALA A CA 1
ATOM 1390 C C . ALA A 1 176 ? -10.553 -10.963 12.786 1.00 98.38 176 ALA A C 1
ATOM 1392 O O . ALA A 1 176 ? -11.128 -12.038 12.957 1.00 98.38 176 ALA A O 1
ATOM 1393 N N . GLU A 1 177 ? -9.737 -10.776 11.739 1.00 98.56 177 GLU A N 1
ATOM 1394 C CA . GLU A 1 177 ? -9.497 -11.834 10.741 1.00 98.56 177 GLU A CA 1
ATOM 1395 C C . GLU A 1 177 ? -8.830 -13.073 11.376 1.00 98.56 177 GLU A C 1
ATOM 1397 O O . GLU A 1 177 ? -7.866 -12.922 12.139 1.00 98.56 177 GLU A O 1
ATOM 1402 N N . PRO A 1 178 ? -9.257 -14.307 11.050 1.00 98.50 178 PRO A N 1
ATOM 1403 C CA . PRO A 1 178 ? -8.563 -15.517 11.476 1.00 98.50 178 PRO A CA 1
ATOM 1404 C C . PRO A 1 178 ? -7.076 -15.511 11.093 1.00 98.50 178 PRO A C 1
ATOM 1406 O O . PRO A 1 178 ? -6.710 -15.384 9.930 1.00 98.50 178 PRO A O 1
ATOM 1409 N N . LYS A 1 179 ? -6.200 -15.683 12.089 1.00 98.50 179 LYS A N 1
ATOM 1410 C CA . LYS A 1 179 ? -4.746 -15.660 11.880 1.00 98.50 179 LYS A CA 1
ATOM 1411 C C . LYS A 1 179 ? -4.209 -17.029 11.486 1.00 98.50 179 LYS A C 1
ATOM 1413 O O . LYS A 1 179 ? -4.543 -18.023 12.148 1.00 98.50 179 LYS A O 1
ATOM 1418 N N . SER A 1 180 ? -3.346 -17.070 10.473 1.00 98.50 180 SER A N 1
ATOM 1419 C CA . SER A 1 180 ? -2.667 -18.287 10.022 1.00 98.50 180 SER A CA 1
ATOM 1420 C C . SER A 1 180 ? -1.760 -18.871 11.120 1.00 98.50 180 SER A C 1
ATOM 1422 O O . SER A 1 180 ? -1.396 -18.203 12.092 1.00 98.50 180 SER A O 1
ATOM 1424 N N . MET A 1 181 ? -1.369 -20.142 10.996 1.00 97.88 181 MET A N 1
ATOM 1425 C CA . MET A 1 181 ? -0.432 -20.743 11.957 1.00 97.88 181 MET A CA 1
ATOM 1426 C C . MET A 1 181 ? 0.945 -20.066 11.920 1.00 97.88 181 MET A C 1
ATOM 1428 O O . MET A 1 181 ? 1.524 -19.824 12.980 1.00 97.88 181 MET A O 1
ATOM 1432 N N . GLY A 1 182 ? 1.433 -19.712 10.724 1.00 97.69 182 GLY A N 1
ATOM 1433 C CA . GLY A 1 182 ? 2.685 -18.970 10.544 1.00 97.69 182 GLY A CA 1
ATOM 1434 C C . GLY A 1 182 ? 2.632 -17.595 11.208 1.00 97.69 182 GLY A C 1
ATOM 1435 O O . GLY A 1 182 ? 3.547 -17.236 11.949 1.00 97.69 182 GLY A O 1
ATOM 1436 N N . TRP A 1 183 ? 1.507 -16.890 11.057 1.00 98.31 183 TRP A N 1
ATOM 1437 C CA . TRP A 1 183 ? 1.242 -15.625 11.740 1.00 98.31 183 TRP A CA 1
ATOM 1438 C C . TRP A 1 183 ? 1.371 -15.773 13.262 1.00 98.31 183 TRP A C 1
ATOM 1440 O O . TRP A 1 183 ? 2.133 -15.050 13.896 1.00 98.31 183 TRP A O 1
ATOM 1450 N N . ARG A 1 184 ? 0.704 -16.771 13.863 1.00 98.25 184 ARG A N 1
ATOM 1451 C CA . ARG A 1 184 ? 0.723 -16.989 15.328 1.00 98.25 184 ARG A CA 1
ATOM 1452 C C . ARG A 1 184 ? 2.105 -17.370 15.847 1.00 98.25 184 ARG A C 1
ATOM 1454 O O . ARG A 1 184 ? 2.469 -17.017 16.966 1.00 98.25 184 ARG A O 1
ATOM 1461 N N . MET A 1 185 ? 2.879 -18.113 15.058 1.00 97.44 185 MET A N 1
ATOM 1462 C CA . MET A 1 185 ? 4.274 -18.405 15.388 1.00 97.44 185 MET A CA 1
ATOM 1463 C C . MET A 1 185 ? 5.125 -17.133 15.348 1.00 97.44 185 MET A C 1
ATOM 1465 O O . MET A 1 185 ? 5.911 -16.902 16.269 1.00 97.44 185 MET A O 1
ATOM 1469 N N . ARG A 1 186 ? 4.941 -16.292 14.323 1.00 97.19 186 ARG A N 1
ATOM 1470 C CA . ARG A 1 186 ? 5.659 -15.022 14.179 1.00 97.19 186 ARG A CA 1
ATOM 1471 C C . ARG A 1 186 ? 5.296 -14.017 15.276 1.00 97.19 186 ARG A C 1
ATOM 1473 O O . ARG A 1 186 ? 6.188 -13.303 15.737 1.00 97.19 186 ARG A O 1
ATOM 1480 N N . ASP A 1 187 ? 4.057 -14.029 15.752 1.00 97.62 187 ASP A N 1
ATOM 1481 C CA . ASP A 1 187 ? 3.578 -13.197 16.861 1.00 97.62 187 ASP A CA 1
ATOM 1482 C C . ASP A 1 187 ? 4.295 -13.485 18.183 1.00 97.62 187 ASP A C 1
ATOM 1484 O O . ASP A 1 187 ? 4.707 -12.570 18.890 1.00 97.62 187 ASP A O 1
ATOM 1488 N N . ARG A 1 188 ? 4.595 -14.759 18.468 1.00 97.12 188 ARG A N 1
ATOM 1489 C CA . ARG A 1 188 ? 5.400 -15.131 19.646 1.00 97.12 188 ARG A CA 1
ATOM 1490 C C . ARG A 1 188 ? 6.797 -14.519 19.614 1.00 97.12 188 ARG A C 1
ATOM 1492 O O . ARG A 1 188 ? 7.365 -14.240 20.669 1.00 97.12 188 ARG A O 1
ATOM 1499 N N . VAL A 1 189 ? 7.380 -14.337 18.427 1.00 96.62 189 VAL A N 1
ATOM 1500 C CA . VAL A 1 189 ? 8.657 -13.622 18.271 1.00 96.62 189 VAL A CA 1
ATOM 1501 C C . VAL A 1 189 ? 8.442 -12.130 18.527 1.00 96.62 189 VAL A C 1
ATOM 1503 O O . VAL A 1 189 ? 9.220 -11.524 19.270 1.00 96.62 189 VAL A O 1
ATOM 1506 N N . GLY A 1 190 ? 7.362 -11.571 17.981 1.00 94.75 190 GLY A N 1
ATOM 1507 C CA . GLY A 1 190 ? 6.977 -10.175 18.146 1.00 94.75 190 GLY A CA 1
ATOM 1508 C C . GLY A 1 190 ? 7.991 -9.215 17.526 1.00 94.75 190 GLY A C 1
ATOM 1509 O O . GLY A 1 190 ? 8.759 -9.576 16.629 1.00 94.75 190 GLY A O 1
ATOM 1510 N N . ASP A 1 191 ? 8.050 -8.001 18.059 1.00 95.38 191 ASP A N 1
ATOM 1511 C CA . ASP A 1 191 ? 8.904 -6.916 17.554 1.00 95.38 191 ASP A CA 1
ATOM 1512 C C . ASP A 1 191 ? 10.415 -7.156 17.790 1.00 95.38 191 ASP A C 1
ATOM 1514 O O . ASP A 1 191 ? 11.250 -6.347 17.397 1.00 95.38 191 ASP A O 1
ATOM 1518 N N . ARG A 1 192 ? 10.805 -8.280 18.413 1.00 94.56 192 ARG A N 1
ATOM 1519 C CA . ARG A 1 192 ? 12.209 -8.619 18.734 1.00 94.56 192 ARG A CA 1
ATOM 1520 C C . ARG A 1 192 ? 13.072 -8.928 17.513 1.00 94.56 192 ARG A C 1
ATOM 1522 O O . ARG A 1 192 ? 14.295 -8.973 17.626 1.00 94.56 192 ARG A O 1
ATOM 1529 N N . ARG A 1 193 ? 12.452 -9.209 16.368 1.00 95.56 193 ARG A N 1
ATOM 1530 C CA . ARG A 1 193 ? 13.138 -9.375 15.084 1.00 95.56 193 ARG A CA 1
ATOM 1531 C C . ARG A 1 193 ? 12.501 -8.467 14.052 1.00 95.56 193 ARG A C 1
ATOM 1533 O O . ARG A 1 193 ? 11.282 -8.301 14.074 1.00 95.56 193 ARG A O 1
ATOM 1540 N N . GLN A 1 194 ? 13.323 -7.960 13.136 1.00 96.38 194 GLN A N 1
ATOM 1541 C CA . GLN A 1 194 ? 12.867 -7.237 11.953 1.00 96.38 194 GLN A CA 1
ATOM 1542 C C . GLN A 1 194 ? 11.799 -8.053 11.208 1.00 96.38 194 GLN A C 1
ATOM 1544 O O . GLN A 1 194 ? 11.828 -9.290 11.194 1.00 96.38 194 GLN A O 1
ATOM 1549 N N . TRP A 1 195 ? 10.806 -7.357 10.665 1.00 96.56 195 TRP A N 1
ATOM 1550 C CA . TRP A 1 195 ? 9.652 -7.956 9.985 1.00 96.56 195 TRP A CA 1
ATOM 1551 C C . TRP A 1 195 ? 9.362 -7.315 8.630 1.00 96.56 195 TRP A C 1
ATOM 1553 O O . TRP A 1 195 ? 8.290 -7.533 8.083 1.00 96.56 195 TRP A O 1
ATOM 1563 N N . TRP A 1 196 ? 10.295 -6.516 8.121 1.00 96.50 196 TRP A N 1
ATOM 1564 C CA . TRP A 1 196 ? 10.179 -5.814 6.852 1.00 96.50 196 TRP A CA 1
ATOM 1565 C C . TRP A 1 196 ? 11.469 -5.941 6.050 1.00 96.50 196 TRP A C 1
ATOM 1567 O O . TRP A 1 196 ? 12.542 -6.176 6.619 1.00 96.50 196 TRP A O 1
ATOM 1577 N N . THR A 1 197 ? 11.353 -5.727 4.747 1.00 93.56 197 THR A N 1
ATOM 1578 C CA . THR A 1 197 ? 12.491 -5.551 3.843 1.00 93.56 197 THR A CA 1
ATOM 1579 C C . THR A 1 197 ? 12.878 -4.076 3.789 1.00 93.56 197 THR A C 1
ATOM 1581 O O . THR A 1 197 ? 12.018 -3.203 3.657 1.00 93.56 197 THR A O 1
ATOM 1584 N N . ASP A 1 198 ? 14.168 -3.774 3.924 1.00 90.44 198 ASP A N 1
ATOM 1585 C CA . ASP A 1 198 ? 14.652 -2.409 3.735 1.00 90.44 198 ASP A CA 1
ATOM 1586 C C . ASP A 1 198 ? 14.581 -2.046 2.247 1.00 90.44 198 ASP A C 1
ATOM 1588 O O . ASP A 1 198 ? 15.072 -2.781 1.393 1.00 90.44 198 ASP A O 1
ATOM 1592 N N . VAL A 1 199 ? 13.937 -0.920 1.942 1.00 82.25 199 VAL A N 1
ATOM 1593 C CA . VAL A 1 199 ? 13.785 -0.422 0.571 1.00 82.25 199 VAL A CA 1
ATOM 1594 C C . VAL A 1 199 ? 14.881 0.606 0.322 1.00 82.25 199 VAL A C 1
ATOM 1596 O O . VAL A 1 199 ? 14.969 1.602 1.041 1.00 82.25 199 VAL A O 1
ATOM 1599 N N . GLU A 1 200 ? 15.730 0.356 -0.672 1.00 67.25 200 GLU A N 1
ATOM 1600 C CA . GLU A 1 200 ? 16.702 1.345 -1.142 1.00 67.25 200 GLU A CA 1
ATOM 1601 C C . GLU A 1 200 ? 15.975 2.455 -1.915 1.00 67.25 200 GLU A C 1
ATOM 1603 O O . GLU A 1 200 ? 15.130 2.177 -2.768 1.00 67.25 200 GLU A O 1
ATOM 1608 N N . GLU A 1 201 ? 16.310 3.717 -1.633 1.00 58.94 201 GLU A N 1
ATOM 1609 C CA . GLU A 1 201 ? 15.932 4.823 -2.515 1.00 58.94 201 GLU A CA 1
ATOM 1610 C C . GLU A 1 201 ? 16.687 4.650 -3.834 1.00 58.94 201 GLU A C 1
ATOM 1612 O O . GLU A 1 201 ? 17.909 4.811 -3.876 1.00 58.94 201 GLU A O 1
ATOM 1617 N N . VAL A 1 202 ? 15.965 4.315 -4.903 1.00 56.56 202 VAL A N 1
ATOM 1618 C CA . VAL A 1 202 ? 16.514 4.391 -6.258 1.00 56.56 202 VAL A CA 1
ATOM 1619 C C . VAL A 1 202 ? 16.446 5.861 -6.669 1.00 56.56 202 VAL A C 1
ATOM 1621 O O . VAL A 1 202 ? 15.397 6.486 -6.521 1.00 56.56 202 VAL A O 1
ATOM 1624 N N . ARG A 1 203 ? 17.586 6.435 -7.055 1.00 47.72 203 ARG A N 1
ATOM 1625 C CA . ARG A 1 203 ? 17.744 7.849 -7.418 1.00 47.72 203 ARG A CA 1
ATOM 1626 C C . ARG A 1 203 ? 18.142 7.995 -8.868 1.00 47.72 203 ARG A C 1
ATOM 1628 O O . ARG A 1 203 ? 18.957 7.153 -9.303 1.00 47.72 203 ARG A O 1
#

Radius of gyration: 17.97 Å; chains: 1; bounding box: 37×43×48 Å

Secondary structure (DSSP, 8-state):
----EEEEEE-GGGHHHHHHHHHHTT-EEEHHHHHHTTTSEEEEEETTTTEEEEEEESEEESSSEEE-TTTTTSSSSSS-HHHHHHHHHT-TT--HHHHHHHHHHHHHSEEESSSSSEEEHHHHHHHHHH-HHHHHHHHHHHHHHHHHHHH-TTS-HHHHHHHHHHHHHHHHHHHHSPPPHHHHHHHHHGGGS--SPPPP---

pLDDT: mean 94.53, std 8.64, range [44.19, 98.81]